Protein AF-A0A943IJE8-F1 (afdb_monomer_lite)

Foldseek 3Di:
DDDPQQDPPRDGQDDDKQKDKDWPVLQLVLVLPDDPVRQVQLVADPVLVVLSNPDDLLVLLQVVLPDDPLQQVQQQDDPVLNVCSVPRPSDDDDPPNCRNNTWMKMKIWTWRAFALFKTKIKIKMFTNGQGSCFPSSWKKKKKKWKWFAFQVRHTAQKFWDPVPKWKWFFWTGSNDTDDIDTFDWDAQAGGTMIMTIDDQDDPVGIGGRMIIIITMMGGPVGDRGTFWMKMKIFMHRTHDDDDHPPDPDDDDDDDPDDPDDDVPVVVVVVSGDMWMWIAGNVRDIDTD

Sequence (288 aa):
MEDPAAGADGKPAQGFAASHVSSEYEMFQTLKTYSQEELSARGYTDAEIETIQSLTYESAVSDLRDLPREELEGYGYTGEQIDFIKAYDGEPLGDKEIPELSAPLTIALRVYDASTSKVTLYYSWEWASKPLIYGRAIRDVAAVEWQGFGPDSQALRTKYASSGASAQIRYYKNGALVKKTANRIQSGNLGASVYTQIACTIDGGSWAKGGYMYVPIQPAAGGNDLGGATFSAAYLYHLYPLKPDVDGSSIGSTVNGGFAGGLPFQAAFERVTRTSAVIRSDGTMERV

Secondary structure (DSSP, 8-state):
---TTB-TTSPBPEEEEEEEEEEHHHHHHHHHTS-HHHHHHTT--HHHHHHHHH--HHHHHHHHHTS-HHHHHHTT--HHHHHHHHH--SPPP-TTHHHHHSPEEEEEEEEEEEETTEEEEEEEEEESS--TTTTSS--EEEEEEEEEE-TTS-EE-EEE--TT-EEEEEEEETTEEEEEEEE--EEEETTTEEEEEE-SBSSSS-EEEEEEEEEEEEETT-SS---EEEEEEEEESS---PPP--------S---SS--S-HHHHHHHHSS-EEEEEEETTS-EEE-

Radius of gyration: 20.25 Å; chains: 1; bounding box: 46×40×62 Å

Structure (mmCIF, N/CA/C/O backbone):
data_AF-A0A943IJE8-F1
#
_entry.id   AF-A0A943IJE8-F1
#
loop_
_atom_site.group_PDB
_atom_site.id
_atom_site.type_symbol
_atom_site.label_atom_id
_atom_site.label_alt_id
_atom_site.label_comp_id
_atom_site.label_asym_id
_atom_site.label_entity_id
_atom_site.label_seq_id
_atom_site.pdbx_PDB_ins_code
_atom_site.Cartn_x
_atom_site.Cartn_y
_atom_site.Cartn_z
_atom_site.occupancy
_atom_site.B_iso_or_equiv
_atom_site.auth_seq_id
_atom_site.auth_comp_id
_atom_site.auth_asym_id
_atom_site.auth_atom_id
_atom_site.pdbx_PDB_model_num
ATOM 1 N N . MET A 1 1 ? 10.204 -14.415 13.270 1.00 29.61 1 MET A N 1
ATOM 2 C CA . MET A 1 1 ? 10.218 -13.272 12.338 1.00 29.61 1 MET A CA 1
ATOM 3 C C . MET A 1 1 ? 10.639 -13.844 10.994 1.00 29.61 1 MET A C 1
ATOM 5 O O . MET A 1 1 ? 11.823 -14.064 10.787 1.00 29.61 1 MET A O 1
ATOM 9 N N . GLU A 1 2 ? 9.674 -14.286 10.185 1.00 30.58 2 GLU A N 1
ATOM 10 C CA . GLU A 1 2 ? 9.965 -14.813 8.844 1.00 30.58 2 GLU A CA 1
ATOM 11 C C . GLU A 1 2 ? 10.318 -13.643 7.929 1.00 30.58 2 GLU A C 1
ATOM 13 O O . GLU A 1 2 ? 9.617 -12.633 7.920 1.00 30.58 2 GLU A O 1
ATOM 18 N N . ASP A 1 3 ? 11.420 -13.776 7.196 1.00 34.28 3 ASP A N 1
ATOM 19 C CA . ASP A 1 3 ? 11.821 -12.831 6.164 1.00 34.28 3 ASP A CA 1
ATOM 20 C C . ASP A 1 3 ? 10.725 -12.787 5.078 1.00 34.28 3 ASP A C 1
ATOM 22 O O . ASP A 1 3 ? 10.458 -13.812 4.442 1.00 34.28 3 ASP A O 1
ATOM 26 N N . PRO A 1 4 ? 10.063 -11.640 4.835 1.00 40.41 4 PRO A N 1
ATOM 27 C CA . PRO A 1 4 ? 9.029 -11.523 3.807 1.00 40.41 4 PRO A CA 1
ATOM 28 C C . PRO A 1 4 ? 9.581 -11.628 2.368 1.00 40.41 4 PRO A C 1
ATOM 30 O O . PRO A 1 4 ? 8.839 -11.395 1.418 1.00 40.41 4 PRO A O 1
ATOM 33 N N . ALA A 1 5 ? 10.864 -11.962 2.180 1.00 41.56 5 ALA A N 1
ATOM 34 C CA . ALA A 1 5 ? 11.559 -11.981 0.893 1.00 41.56 5 ALA A CA 1
ATOM 35 C C . ALA A 1 5 ? 11.326 -13.220 0.003 1.00 41.56 5 ALA A C 1
ATOM 37 O O . ALA A 1 5 ? 11.887 -13.270 -1.094 1.00 41.56 5 ALA A O 1
ATOM 38 N N . ALA A 1 6 ? 10.526 -14.210 0.411 1.00 37.62 6 ALA A N 1
ATOM 39 C CA . ALA A 1 6 ? 10.219 -15.350 -0.456 1.00 37.62 6 ALA A CA 1
ATOM 40 C C . ALA A 1 6 ? 9.131 -14.979 -1.476 1.00 37.62 6 ALA A C 1
ATOM 42 O O . ALA A 1 6 ? 7.933 -14.979 -1.174 1.00 37.62 6 ALA A O 1
ATOM 43 N N . GLY A 1 7 ? 9.565 -14.662 -2.696 1.00 41.59 7 GLY A N 1
ATOM 44 C CA . GLY A 1 7 ? 8.676 -14.451 -3.827 1.00 41.59 7 GLY A CA 1
ATOM 45 C C . GLY A 1 7 ? 7.868 -15.677 -4.220 1.00 41.59 7 GLY A C 1
ATOM 46 O O . GLY A 1 7 ? 8.100 -16.786 -3.741 1.00 41.59 7 GLY A O 1
ATOM 47 N N . ALA A 1 8 ? 6.906 -15.477 -5.123 1.00 39.19 8 ALA A N 1
ATOM 48 C CA . ALA A 1 8 ? 6.021 -16.532 -5.624 1.00 39.19 8 ALA A CA 1
ATOM 49 C C . ALA A 1 8 ? 6.764 -17.719 -6.283 1.00 39.19 8 ALA A C 1
ATOM 51 O O . ALA A 1 8 ? 6.158 -18.765 -6.498 1.00 39.19 8 ALA A O 1
ATOM 52 N N . ASP A 1 9 ? 8.060 -17.577 -6.572 1.00 42.44 9 ASP A N 1
ATOM 53 C CA . ASP A 1 9 ? 8.953 -18.587 -7.144 1.00 42.44 9 ASP A CA 1
ATOM 54 C C . ASP A 1 9 ? 10.067 -19.065 -6.187 1.00 42.44 9 ASP A C 1
ATOM 56 O O . ASP A 1 9 ? 10.970 -19.788 -6.606 1.00 42.44 9 ASP A O 1
ATOM 60 N N . GLY A 1 10 ? 10.033 -18.669 -4.909 1.00 36.16 10 GLY A N 1
ATOM 61 C CA . GLY A 1 10 ? 11.035 -19.063 -3.913 1.00 36.16 10 GLY A CA 1
ATOM 62 C C . GLY A 1 10 ? 12.429 -18.463 -4.131 1.00 36.16 10 GLY A C 1
ATOM 63 O O . GLY A 1 10 ? 13.364 -18.847 -3.428 1.00 36.16 10 GLY A O 1
ATOM 64 N N . LYS A 1 11 ? 12.594 -17.520 -5.070 1.00 40.47 11 LYS A N 1
ATOM 65 C CA . LYS A 1 11 ? 13.845 -16.770 -5.216 1.00 40.47 11 LYS A CA 1
ATOM 66 C C . LYS A 1 11 ? 13.865 -15.604 -4.222 1.00 40.47 11 LYS A C 1
ATOM 68 O O . LYS A 1 11 ? 12.920 -14.811 -4.213 1.00 40.47 11 LYS A O 1
ATOM 73 N N . PRO A 1 12 ? 14.911 -15.475 -3.388 1.00 44.09 12 PRO A N 1
ATOM 74 C CA . PRO A 1 12 ? 15.048 -14.318 -2.517 1.00 44.09 12 PRO A CA 1
ATOM 75 C C . PRO A 1 12 ? 15.290 -13.069 -3.370 1.00 44.09 12 PRO A C 1
ATOM 77 O O . PRO A 1 12 ? 16.121 -13.093 -4.280 1.00 44.09 12 PRO A O 1
ATOM 80 N N . ALA A 1 13 ? 14.584 -11.975 -3.071 1.00 52.62 13 ALA A N 1
ATOM 81 C CA . ALA A 1 13 ? 14.929 -10.662 -3.612 1.00 52.62 13 ALA A CA 1
ATOM 82 C C . ALA A 1 13 ? 16.392 -10.349 -3.245 1.00 52.62 13 ALA A C 1
ATOM 84 O O . ALA A 1 13 ? 16.744 -10.336 -2.061 1.00 52.62 13 ALA A O 1
ATOM 85 N N . GLN A 1 14 ? 17.253 -10.161 -4.247 1.00 47.38 14 GLN A N 1
ATOM 86 C CA . GLN A 1 14 ? 18.672 -9.899 -4.022 1.00 47.38 14 GLN A CA 1
ATOM 87 C C . GLN A 1 14 ? 18.898 -8.415 -3.704 1.00 47.38 14 GLN A C 1
ATOM 89 O O . GLN A 1 14 ? 18.374 -7.535 -4.380 1.00 47.38 14 GLN A O 1
ATOM 94 N N . GLY A 1 15 ? 19.745 -8.140 -2.709 1.00 54.91 15 GLY A N 1
ATOM 95 C CA . GLY A 1 15 ? 20.348 -6.819 -2.520 1.00 54.91 15 GLY A CA 1
ATOM 96 C C . GLY A 1 15 ? 19.562 -5.802 -1.682 1.00 54.91 15 GLY A C 1
ATOM 97 O O . GLY A 1 15 ? 18.475 -6.061 -1.167 1.00 54.91 15 GLY A O 1
ATOM 98 N N . PHE A 1 16 ? 20.220 -4.653 -1.498 1.00 50.31 16 PHE A N 1
ATOM 99 C CA . PHE A 1 16 ? 19.878 -3.513 -0.641 1.00 50.31 16 PHE A CA 1
ATOM 100 C C . PHE A 1 16 ? 18.400 -3.101 -0.729 1.00 50.31 16 PHE A C 1
ATOM 102 O O . PHE A 1 16 ? 17.850 -2.967 -1.817 1.00 50.31 16 PHE A O 1
ATOM 109 N N . ALA A 1 17 ? 17.770 -2.867 0.426 1.00 64.50 17 ALA A N 1
ATOM 110 C CA . ALA A 1 17 ? 16.395 -2.392 0.498 1.00 64.50 17 ALA A CA 1
ATOM 111 C C . ALA A 1 17 ? 16.364 -0.882 0.765 1.00 64.50 17 ALA A C 1
ATOM 113 O O . ALA A 1 17 ? 16.809 -0.429 1.821 1.00 64.50 17 ALA A O 1
ATOM 114 N N . ALA A 1 18 ? 15.781 -0.105 -0.150 1.00 73.31 18 ALA A N 1
ATOM 115 C CA . ALA A 1 18 ? 15.300 1.225 0.213 1.00 73.31 18 ALA A CA 1
ATOM 116 C C . ALA A 1 18 ? 14.007 1.035 1.013 1.00 73.31 18 ALA A C 1
ATOM 118 O O . ALA A 1 18 ? 13.077 0.392 0.528 1.00 73.31 18 ALA A O 1
ATOM 119 N N . SER A 1 19 ? 13.961 1.541 2.245 1.00 80.06 19 SER A N 1
ATOM 120 C CA . SER A 1 19 ? 12.772 1.462 3.094 1.00 80.06 19 SER A CA 1
ATOM 121 C C . SER A 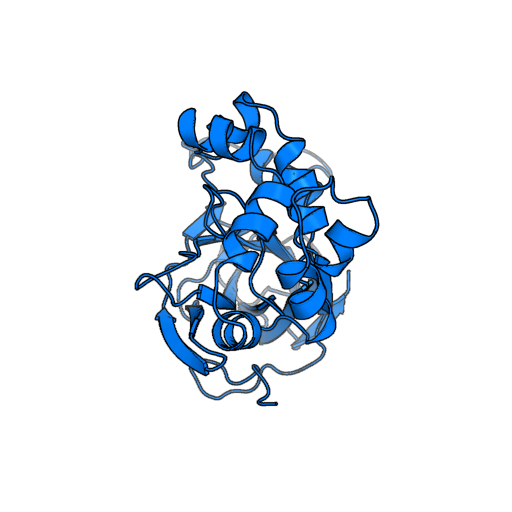1 19 ? 12.388 2.826 3.647 1.00 80.06 19 SER A C 1
ATOM 123 O O . SER A 1 19 ? 13.228 3.717 3.820 1.00 80.06 19 SER A O 1
ATOM 125 N N . HIS A 1 20 ? 11.094 2.986 3.887 1.00 80.25 20 HIS A N 1
ATOM 126 C CA . HIS A 1 20 ? 10.510 4.175 4.475 1.00 80.25 20 HIS A CA 1
ATOM 127 C C . HIS A 1 20 ? 9.406 3.764 5.450 1.00 80.25 20 HIS A C 1
ATOM 129 O O . HIS A 1 20 ? 8.643 2.840 5.161 1.00 80.25 20 HIS A O 1
ATOM 135 N N . VAL A 1 21 ? 9.333 4.457 6.585 1.00 81.94 21 VAL A N 1
ATOM 136 C CA . VAL A 1 21 ? 8.273 4.286 7.578 1.00 81.94 21 VAL A CA 1
ATOM 137 C C . VAL A 1 21 ? 7.442 5.561 7.606 1.00 81.94 21 VAL A C 1
ATOM 139 O O . VAL A 1 21 ? 7.998 6.627 7.853 1.00 81.94 21 VAL A O 1
ATOM 142 N N . SER A 1 22 ? 6.141 5.430 7.353 1.00 80.69 22 SER A N 1
ATOM 143 C CA . SER A 1 22 ? 5.146 6.499 7.513 1.00 80.69 22 SER A CA 1
ATOM 144 C C . SER A 1 22 ? 4.187 6.145 8.640 1.00 80.69 22 SER A C 1
ATOM 146 O O . SER A 1 22 ? 4.144 4.993 9.082 1.00 80.69 22 SER A O 1
ATOM 148 N N . SER A 1 23 ? 3.374 7.105 9.064 1.00 84.62 23 SER A N 1
ATOM 149 C CA . SER A 1 23 ? 2.235 6.843 9.944 1.00 84.62 23 SER A CA 1
ATOM 150 C C . SER A 1 23 ? 0.908 6.981 9.198 1.00 84.62 23 SER A C 1
ATOM 152 O O . SER A 1 23 ? 0.764 7.787 8.278 1.00 84.62 23 SER A O 1
ATOM 154 N N . GLU A 1 24 ? -0.101 6.230 9.642 1.00 87.56 24 GLU A N 1
ATOM 155 C CA . GLU A 1 24 ? -1.496 6.450 9.243 1.00 87.56 24 GLU A CA 1
ATOM 156 C C . GLU A 1 24 ? -1.914 7.919 9.420 1.00 87.56 24 GLU A C 1
ATOM 158 O O . GLU A 1 24 ? -2.648 8.442 8.582 1.00 87.56 24 GLU A O 1
ATOM 163 N N . TYR A 1 25 ? -1.433 8.575 10.483 1.00 86.44 25 TYR A N 1
ATOM 164 C CA . TYR A 1 25 ? -1.702 9.980 10.769 1.00 86.44 25 TYR A CA 1
ATOM 165 C C . TYR A 1 25 ? -1.320 10.894 9.615 1.00 86.44 25 TYR A C 1
ATOM 167 O O . TYR A 1 25 ? -2.165 11.625 9.107 1.00 86.44 25 TYR A O 1
ATOM 175 N N . GLU A 1 26 ? -0.075 10.817 9.150 1.00 83.00 26 GLU A N 1
ATOM 176 C CA . GLU A 1 26 ? 0.407 11.629 8.028 1.00 83.00 26 GLU A CA 1
ATOM 177 C C . GLU A 1 26 ? -0.449 11.413 6.777 1.00 83.00 26 GLU A C 1
ATOM 179 O O . GLU A 1 26 ? -0.878 12.368 6.129 1.00 83.00 26 GLU A O 1
ATOM 184 N N . MET A 1 27 ? -0.754 10.151 6.469 1.00 84.25 27 MET A N 1
ATOM 185 C CA . MET A 1 27 ? -1.562 9.803 5.304 1.00 84.25 27 MET A CA 1
ATOM 186 C C . MET A 1 27 ? -2.991 10.346 5.403 1.00 84.25 27 MET A C 1
ATOM 188 O O . MET A 1 27 ? -3.545 10.828 4.411 1.00 84.25 27 MET A O 1
ATOM 192 N N . PHE A 1 28 ? -3.595 10.281 6.588 1.00 84.81 28 PHE A N 1
ATOM 193 C CA . PHE A 1 28 ? -4.940 10.791 6.812 1.00 84.81 28 PHE A CA 1
ATOM 194 C C . PHE A 1 28 ? -4.993 12.316 6.798 1.00 84.81 28 PHE A C 1
ATOM 196 O O . PHE A 1 28 ? -5.905 12.884 6.198 1.00 84.81 28 PHE A O 1
ATOM 203 N N . GLN A 1 29 ? -4.000 12.983 7.389 1.00 83.44 29 GLN A N 1
ATOM 204 C CA . GLN A 1 29 ? -3.886 14.438 7.324 1.00 83.44 29 GLN A CA 1
ATOM 205 C C . GLN A 1 29 ? -3.781 14.903 5.872 1.00 83.44 29 GLN A C 1
ATOM 207 O O . GLN A 1 29 ? -4.526 15.793 5.466 1.00 83.44 29 GLN A O 1
ATOM 212 N N . THR A 1 30 ? -2.961 14.242 5.046 1.00 81.88 30 THR A N 1
ATOM 213 C CA . THR A 1 30 ? -2.931 14.511 3.601 1.00 81.88 30 THR A CA 1
ATOM 214 C C . THR A 1 30 ? -4.308 14.333 2.968 1.00 81.88 30 THR A C 1
ATOM 216 O O . THR A 1 30 ? -4.752 15.224 2.241 1.00 81.88 30 THR A O 1
ATOM 219 N N . LEU A 1 31 ? -5.007 13.228 3.259 1.00 81.81 31 LEU A N 1
ATOM 220 C CA . LEU A 1 31 ? -6.339 12.961 2.708 1.00 81.81 31 LEU A CA 1
ATOM 221 C C . LEU A 1 31 ? -7.342 14.074 3.057 1.00 81.81 31 LEU A C 1
ATOM 223 O O . LEU A 1 31 ? -8.122 14.485 2.200 1.00 81.81 31 LEU A O 1
ATOM 227 N N . LYS A 1 32 ? -7.280 14.601 4.284 1.00 83.88 32 LYS A N 1
ATOM 228 C CA . LYS A 1 32 ? -8.118 15.711 4.766 1.00 83.88 32 LYS A CA 1
ATOM 229 C C . LYS A 1 32 ? -7.821 17.049 4.088 1.00 83.88 32 LYS A C 1
ATOM 231 O O . LYS A 1 32 ? -8.674 17.929 4.118 1.00 83.88 32 LYS A O 1
ATOM 236 N N . THR A 1 33 ? -6.647 17.216 3.475 1.00 84.81 33 THR A N 1
ATOM 237 C CA . THR A 1 33 ? -6.305 18.457 2.757 1.00 84.81 33 THR A CA 1
ATOM 238 C C . THR A 1 33 ? -6.894 18.552 1.350 1.00 84.81 33 THR A C 1
ATOM 240 O O . THR A 1 33 ? -6.781 19.612 0.733 1.00 84.81 33 THR A O 1
ATOM 243 N N . TYR A 1 34 ? -7.473 17.470 0.820 1.00 83.62 34 TYR A N 1
ATOM 244 C CA . TYR A 1 34 ? -8.083 17.488 -0.506 1.00 83.62 34 TYR A CA 1
ATOM 245 C C . TYR A 1 34 ? -9.464 18.147 -0.482 1.00 83.62 34 TYR A C 1
ATOM 247 O O . TYR A 1 34 ? -10.272 17.899 0.415 1.00 83.62 34 TYR A O 1
ATOM 255 N N . SER A 1 35 ? -9.751 18.958 -1.501 1.00 86.25 35 SER A N 1
ATOM 256 C CA . SER A 1 35 ? -11.084 19.527 -1.704 1.00 86.25 35 SER A CA 1
ATOM 257 C C . SER A 1 35 ? -12.110 18.451 -2.082 1.00 86.25 35 SER A C 1
ATOM 259 O O . SER A 1 35 ? -11.759 17.335 -2.479 1.00 86.25 35 SER A O 1
ATOM 261 N N . GLN A 1 36 ? -13.400 18.787 -1.999 1.00 87.44 36 GLN A N 1
ATOM 262 C CA . GLN A 1 36 ? -14.464 17.896 -2.467 1.00 87.44 36 GLN A CA 1
ATOM 263 C C . GLN A 1 36 ? -14.265 17.533 -3.943 1.00 87.44 36 GLN A C 1
ATOM 265 O O . GLN A 1 36 ? -14.325 16.360 -4.296 1.00 87.44 36 GLN A O 1
ATOM 270 N N . GLU A 1 37 ? -13.947 18.507 -4.796 1.00 85.38 37 GLU A N 1
ATOM 271 C CA . GLU A 1 37 ? -13.689 18.283 -6.222 1.00 85.38 37 GLU A CA 1
ATOM 272 C C . GLU A 1 37 ? -12.498 17.341 -6.439 1.00 85.38 37 GLU A C 1
ATOM 274 O O . GLU A 1 37 ? -12.548 16.458 -7.298 1.00 85.38 37 GLU A O 1
ATOM 279 N N . GLU A 1 38 ? -11.438 17.495 -5.641 1.00 82.69 38 GLU A N 1
ATOM 280 C CA . GLU A 1 38 ? -10.260 16.632 -5.682 1.00 82.69 38 GLU A CA 1
ATOM 281 C C . GLU A 1 38 ? -10.575 15.190 -5.260 1.00 82.69 38 GLU A C 1
ATOM 283 O O . GLU A 1 38 ? -10.052 14.248 -5.868 1.00 82.69 38 GLU A O 1
ATOM 288 N N . LEU A 1 39 ? -11.418 14.992 -4.246 1.00 81.69 39 LEU A N 1
ATOM 289 C CA . LEU A 1 39 ? -11.848 13.665 -3.803 1.00 81.69 39 LEU A CA 1
ATOM 290 C C . LEU A 1 39 ? -12.824 13.029 -4.808 1.00 81.69 39 LEU A C 1
ATOM 292 O O . LEU A 1 39 ? -12.649 11.865 -5.177 1.00 81.69 39 LEU A O 1
ATOM 296 N N . SER A 1 40 ? -13.780 13.785 -5.349 1.00 82.81 40 SER A N 1
ATOM 297 C CA . SER A 1 40 ? -14.685 13.295 -6.398 1.00 82.81 40 SER A CA 1
ATOM 298 C C . SER A 1 40 ? -13.909 12.877 -7.651 1.00 82.81 40 SER A C 1
ATOM 300 O O . SER A 1 40 ? -14.174 11.820 -8.226 1.00 82.81 40 SER A O 1
ATOM 302 N N . ALA A 1 41 ? -12.880 13.640 -8.041 1.00 77.94 41 ALA A N 1
ATOM 303 C CA . ALA A 1 41 ? -11.989 13.281 -9.149 1.00 77.94 41 ALA A CA 1
ATOM 304 C C . ALA A 1 41 ? -11.192 11.985 -8.894 1.00 77.94 41 ALA A C 1
ATOM 306 O O . ALA A 1 41 ? -10.836 11.286 -9.842 1.00 77.94 41 ALA A O 1
ATOM 307 N N . ARG A 1 42 ? -10.954 11.627 -7.625 1.00 74.75 42 ARG A N 1
ATOM 308 C CA . ARG A 1 42 ? -10.341 10.353 -7.198 1.00 74.75 42 ARG A CA 1
ATOM 309 C C . ARG A 1 42 ? -11.355 9.203 -7.100 1.00 74.75 42 ARG A C 1
ATOM 311 O O . ARG A 1 42 ? -11.006 8.088 -6.720 1.00 74.75 42 ARG A O 1
ATOM 318 N N . GLY A 1 43 ? -12.608 9.437 -7.489 1.00 76.06 43 GLY A N 1
ATOM 319 C CA . GLY A 1 43 ? -13.642 8.408 -7.573 1.00 76.06 43 GLY A CA 1
ATOM 320 C C . GLY A 1 43 ? -14.337 8.099 -6.248 1.00 76.06 43 GLY A C 1
ATOM 321 O O . GLY A 1 43 ? -14.931 7.022 -6.125 1.00 76.06 43 GLY A O 1
ATOM 322 N N . TYR A 1 44 ? -14.255 9.005 -5.271 1.00 81.00 44 TYR A N 1
ATOM 323 C CA . TYR A 1 44 ? -15.134 8.964 -4.107 1.00 81.00 44 TYR A CA 1
ATOM 324 C C . TYR A 1 44 ? -16.524 9.486 -4.460 1.00 81.00 44 TYR A C 1
ATOM 326 O O . TYR A 1 44 ? -16.684 10.409 -5.257 1.00 81.00 44 TYR A O 1
ATOM 334 N N . THR A 1 45 ? -17.529 8.875 -3.851 1.00 87.81 45 THR A N 1
ATOM 335 C CA . THR A 1 45 ? -18.908 9.370 -3.860 1.00 87.81 45 THR A CA 1
ATOM 336 C C . THR A 1 45 ? -19.085 10.485 -2.831 1.00 87.81 45 THR A C 1
ATOM 338 O O . THR A 1 45 ? -18.348 10.533 -1.851 1.00 87.81 45 THR A O 1
ATOM 341 N N . ASP A 1 46 ? -20.096 11.342 -2.997 1.00 89.69 46 ASP A N 1
ATOM 342 C CA . ASP A 1 46 ? -20.368 12.427 -2.039 1.00 89.69 46 ASP A CA 1
ATOM 343 C C . ASP A 1 46 ? -20.551 11.909 -0.599 1.00 89.69 46 ASP A C 1
ATOM 345 O O . ASP A 1 46 ? -20.036 12.506 0.341 1.00 89.69 46 ASP A O 1
ATOM 349 N N . ALA A 1 47 ? -21.187 10.745 -0.426 1.00 89.56 47 ALA A N 1
ATOM 350 C CA . ALA A 1 47 ? -21.351 10.107 0.883 1.00 89.56 47 ALA A CA 1
ATOM 351 C C . ALA A 1 47 ? -20.022 9.607 1.485 1.00 89.56 47 ALA A C 1
ATOM 353 O O . ALA A 1 47 ? -19.795 9.710 2.692 1.00 89.56 47 ALA A O 1
ATOM 354 N N . GLU A 1 48 ? -19.116 9.070 0.660 1.00 88.31 48 GLU A N 1
ATOM 355 C CA . GLU A 1 48 ? -17.767 8.699 1.109 1.00 88.31 48 GLU A CA 1
ATOM 356 C C . GLU A 1 48 ? -16.947 9.940 1.468 1.00 88.31 48 GLU A C 1
ATOM 358 O O . GLU A 1 48 ? -16.213 9.911 2.450 1.00 88.31 48 GLU A O 1
ATOM 363 N N . ILE A 1 49 ? -17.093 11.035 0.718 1.00 88.62 49 ILE A N 1
ATOM 364 C CA . ILE A 1 49 ? -16.420 12.309 0.999 1.00 88.62 49 ILE A CA 1
ATOM 365 C C . ILE A 1 49 ? -16.903 12.883 2.327 1.00 88.62 49 ILE A C 1
ATOM 367 O O . ILE A 1 49 ? -16.078 13.241 3.162 1.00 88.62 49 ILE A O 1
ATOM 371 N N . GLU A 1 50 ? -18.215 12.918 2.555 1.00 90.25 50 GLU A N 1
ATOM 372 C CA . GLU A 1 50 ? -18.795 13.348 3.829 1.00 90.25 50 GLU A CA 1
ATOM 373 C C . GLU A 1 50 ? -18.288 12.478 4.988 1.00 90.25 50 GLU A C 1
ATOM 375 O O . GLU A 1 50 ? -17.876 12.997 6.029 1.00 90.25 50 GLU A O 1
ATOM 380 N N . THR A 1 51 ? -18.223 11.157 4.786 1.00 88.69 51 THR A N 1
ATOM 381 C CA . THR A 1 51 ? -17.646 10.224 5.766 1.00 88.69 51 THR A CA 1
ATOM 382 C C . THR A 1 51 ? -16.180 10.560 6.044 1.00 88.69 51 THR A C 1
ATOM 384 O O . THR A 1 51 ? -15.797 10.724 7.196 1.00 88.69 51 THR A O 1
ATOM 387 N N . ILE A 1 52 ? -15.355 10.737 5.008 1.00 87.25 52 ILE A N 1
ATOM 388 C CA . ILE A 1 52 ? -13.934 11.086 5.149 1.00 87.25 52 ILE A CA 1
ATOM 389 C C . ILE A 1 52 ? -13.768 12.425 5.863 1.00 87.25 52 ILE A C 1
ATOM 391 O O . ILE A 1 52 ? -12.907 12.538 6.731 1.00 87.25 52 ILE A O 1
ATOM 395 N N . GLN A 1 53 ? -14.572 13.438 5.539 1.00 86.75 53 GLN A N 1
ATOM 396 C CA . GLN A 1 53 ? -14.477 14.780 6.120 1.00 86.75 53 GLN A CA 1
ATOM 397 C C . GLN A 1 53 ? -14.950 14.828 7.576 1.00 86.75 53 GLN A C 1
ATOM 399 O O . GLN A 1 53 ? -14.324 15.518 8.381 1.00 86.75 53 GLN A O 1
ATOM 404 N N . SER A 1 54 ? -15.962 14.041 7.939 1.00 87.56 54 SER A N 1
ATOM 405 C CA . SER A 1 54 ? -16.469 13.932 9.315 1.00 87.56 54 SER A CA 1
ATOM 406 C C . SER A 1 54 ? -15.677 12.966 10.199 1.00 87.56 54 SER A C 1
ATOM 408 O O . SER A 1 54 ? -15.769 13.046 11.420 1.00 87.56 54 SER A O 1
ATOM 410 N N . LEU A 1 55 ? -14.871 12.077 9.610 1.00 86.38 55 LEU A N 1
ATOM 411 C CA . LEU A 1 55 ? -14.119 11.070 10.352 1.00 86.38 55 LEU A CA 1
ATOM 412 C C . LEU A 1 55 ? -13.112 11.694 11.329 1.00 86.38 55 LEU A C 1
ATOM 414 O O . LEU A 1 55 ? -12.281 12.513 10.927 1.00 86.38 55 LEU A O 1
ATOM 418 N N . THR A 1 56 ? -13.148 11.256 12.587 1.00 87.50 56 THR A N 1
ATOM 419 C CA . THR A 1 56 ? -12.198 11.658 13.636 1.00 87.50 56 THR A CA 1
ATOM 420 C C . THR A 1 56 ? -11.520 10.444 14.267 1.00 87.50 56 THR A C 1
ATOM 422 O O . THR A 1 56 ? -12.056 9.330 14.216 1.00 87.50 56 THR A O 1
ATOM 425 N N . TYR A 1 57 ? -10.356 10.645 14.886 1.00 88.06 57 TYR A N 1
ATOM 426 C CA . TYR A 1 57 ? -9.655 9.573 15.597 1.00 88.06 57 TYR A CA 1
ATOM 427 C C . TYR A 1 57 ? -10.397 9.139 16.860 1.00 88.06 57 TYR A C 1
ATOM 429 O O . TYR A 1 57 ? -10.457 7.949 17.144 1.00 88.06 57 TYR A O 1
ATOM 437 N N . GLU A 1 58 ? -11.052 10.065 17.555 1.00 90.81 58 GLU A N 1
ATOM 438 C CA . GLU A 1 58 ? -11.886 9.813 18.734 1.00 90.81 58 GLU A CA 1
ATOM 439 C C . GLU A 1 58 ? -12.964 8.772 18.427 1.00 90.81 58 GLU A C 1
ATOM 441 O O . GLU A 1 58 ? -13.125 7.786 19.147 1.00 90.81 58 GLU A O 1
ATOM 446 N N . SER A 1 59 ? -13.654 8.940 17.293 1.00 87.88 59 SER A N 1
ATOM 447 C CA . SER A 1 59 ? -14.670 7.985 16.851 1.00 87.88 59 SER A CA 1
ATOM 448 C C . SER A 1 59 ? -14.080 6.610 16.524 1.00 87.88 59 SER A C 1
ATOM 450 O O . SER A 1 59 ? -14.783 5.612 16.616 1.00 87.88 59 SER A O 1
ATOM 452 N N . ALA A 1 60 ? -12.815 6.537 16.097 1.00 88.31 60 ALA A N 1
ATOM 453 C CA . ALA A 1 60 ? -12.147 5.273 15.783 1.00 88.31 60 ALA A CA 1
ATOM 454 C C . ALA A 1 60 ? -11.687 4.555 17.054 1.00 88.31 60 ALA A C 1
ATOM 456 O O . ALA A 1 60 ? -11.885 3.351 17.196 1.00 88.31 60 ALA A O 1
ATOM 457 N N . VAL A 1 61 ? -11.113 5.301 17.998 1.00 92.62 61 VAL A N 1
ATOM 458 C CA . VAL A 1 61 ? -10.679 4.773 19.295 1.00 92.62 61 VAL A CA 1
ATOM 459 C C . VAL A 1 61 ? -11.879 4.291 20.110 1.00 92.62 61 VAL A C 1
ATOM 461 O O . VAL A 1 61 ? -11.802 3.229 20.725 1.00 92.62 61 VAL A O 1
ATOM 464 N N . SER A 1 62 ? -13.009 5.007 20.059 1.00 91.81 62 SER A N 1
ATOM 465 C CA . SER A 1 62 ? -14.249 4.588 20.723 1.00 91.81 62 SER A CA 1
ATOM 466 C C . SER A 1 62 ? -14.749 3.227 20.221 1.00 91.81 62 SER A C 1
ATOM 468 O O . SER A 1 62 ? -15.028 2.355 21.040 1.00 91.81 62 SER A O 1
ATOM 470 N N . ASP A 1 63 ? -14.754 2.994 18.902 1.00 89.38 63 ASP A N 1
ATOM 471 C CA . ASP A 1 63 ? -15.138 1.695 18.326 1.00 89.38 63 ASP A CA 1
ATOM 472 C C . ASP A 1 63 ? -14.200 0.561 18.781 1.00 89.38 63 ASP A C 1
ATOM 474 O O . ASP A 1 63 ? -14.641 -0.553 19.063 1.00 89.38 63 ASP A O 1
ATOM 478 N N . LEU A 1 64 ? -12.891 0.831 18.867 1.00 91.75 64 LEU A N 1
ATOM 479 C CA . LEU A 1 64 ? -11.904 -0.161 19.305 1.00 91.75 64 LEU A CA 1
ATOM 480 C C . LEU A 1 64 ? -11.991 -0.474 20.798 1.00 91.75 64 LEU A C 1
ATOM 482 O O . LEU A 1 64 ? -11.722 -1.609 21.198 1.00 91.75 64 LEU A O 1
ATOM 486 N N . ARG A 1 65 ? -12.374 0.501 21.627 1.00 94.06 65 ARG A N 1
ATOM 487 C CA . ARG A 1 65 ? -12.544 0.317 23.074 1.00 94.06 65 ARG A CA 1
ATOM 488 C C . ARG A 1 65 ? -13.502 -0.825 23.390 1.00 94.06 65 ARG A C 1
ATOM 490 O O . ARG A 1 65 ? -13.265 -1.574 24.342 1.00 94.06 65 ARG A O 1
ATOM 497 N N . ASP A 1 66 ? -14.540 -0.988 22.583 1.00 92.69 66 ASP A N 1
ATOM 498 C CA . ASP A 1 66 ? -15.589 -1.978 22.814 1.00 92.69 66 ASP A CA 1
ATOM 499 C C . ASP A 1 66 ? -15.170 -3.403 22.387 1.00 92.69 66 ASP A C 1
ATOM 501 O O . ASP A 1 66 ? -15.812 -4.382 22.774 1.00 92.69 66 ASP A O 1
ATOM 505 N N . LEU A 1 67 ? -14.049 -3.558 21.669 1.00 92.94 67 LEU A N 1
ATOM 506 C CA . LEU A 1 67 ? -13.519 -4.861 21.246 1.00 92.94 67 LEU A CA 1
ATOM 507 C C . LEU A 1 67 ? -12.733 -5.566 22.358 1.00 92.94 67 LEU A C 1
ATOM 509 O O . LEU A 1 67 ? -12.036 -4.899 23.116 1.00 92.94 67 LEU A O 1
ATOM 513 N N . PRO A 1 68 ? -12.754 -6.904 22.472 1.00 94.75 68 PRO A N 1
ATOM 514 C CA . PRO A 1 68 ? -11.941 -7.635 23.448 1.00 94.75 68 PRO A CA 1
ATOM 515 C C . PRO A 1 68 ? -10.443 -7.318 23.343 1.00 94.75 68 PRO A C 1
ATOM 517 O O . PRO A 1 68 ? -9.925 -7.044 22.260 1.00 94.75 68 PRO A O 1
ATOM 520 N N . ARG A 1 69 ? -9.724 -7.393 24.470 1.00 96.31 69 ARG A N 1
ATOM 521 C CA . ARG A 1 69 ? -8.273 -7.132 24.516 1.00 96.31 69 ARG A CA 1
ATOM 522 C C . ARG A 1 69 ? -7.515 -8.028 23.539 1.00 96.31 69 ARG A C 1
ATOM 524 O O . ARG A 1 69 ? -6.666 -7.547 22.800 1.00 96.31 69 ARG A O 1
ATOM 531 N N . GLU A 1 70 ? -7.886 -9.299 23.493 1.00 94.44 70 GLU A N 1
ATOM 532 C CA . GLU A 1 70 ? -7.289 -10.316 22.632 1.00 94.44 70 GLU A CA 1
ATOM 533 C C . GLU A 1 70 ? -7.472 -9.983 21.142 1.00 94.44 70 GLU A C 1
ATOM 535 O O . GLU A 1 70 ? -6.621 -10.304 20.311 1.00 94.44 70 GLU A O 1
ATOM 540 N N . GLU A 1 71 ? -8.571 -9.311 20.786 1.00 93.00 71 GLU A N 1
ATOM 541 C CA . GLU A 1 71 ? -8.801 -8.855 19.416 1.00 93.00 71 GLU A CA 1
ATOM 542 C C . GLU A 1 71 ? -7.882 -7.679 19.062 1.00 93.00 71 GLU A C 1
ATOM 544 O O . GLU A 1 71 ? -7.289 -7.670 17.982 1.00 93.00 71 GLU A O 1
ATOM 549 N N . LEU A 1 72 ? -7.687 -6.737 19.990 1.00 94.62 72 LEU A N 1
ATOM 550 C CA . LEU A 1 72 ? -6.761 -5.613 19.816 1.00 94.62 72 LEU A CA 1
ATOM 551 C C . LEU A 1 72 ? -5.299 -6.081 19.727 1.00 94.62 72 LEU A C 1
ATOM 553 O O . LEU A 1 72 ? -4.549 -5.621 18.863 1.00 94.62 72 LEU A O 1
ATOM 557 N N . GLU A 1 73 ? -4.905 -7.061 20.540 1.00 95.31 73 GLU A N 1
ATOM 558 C CA . GLU A 1 73 ? -3.605 -7.736 20.414 1.00 95.31 73 GLU A CA 1
ATOM 559 C C . GLU A 1 73 ? -3.477 -8.411 19.041 1.00 95.31 73 GLU A C 1
ATOM 561 O O . GLU A 1 73 ? -2.454 -8.300 18.363 1.00 95.31 73 GLU A O 1
ATOM 566 N N . GLY A 1 74 ? -4.556 -9.044 18.574 1.00 92.38 74 GLY A N 1
ATOM 567 C CA . GLY A 1 74 ? -4.653 -9.624 17.239 1.00 92.38 74 GLY A CA 1
ATOM 568 C C . GLY A 1 74 ? -4.544 -8.611 16.092 1.00 92.38 74 GLY A C 1
ATOM 569 O O . GLY A 1 74 ? -4.131 -8.978 14.985 1.00 92.38 74 GLY A O 1
ATOM 570 N N . TYR A 1 75 ? -4.881 -7.347 16.346 1.00 93.56 75 TYR A N 1
ATOM 571 C CA . TYR A 1 75 ? -4.654 -6.216 15.447 1.00 93.56 75 TYR A CA 1
ATOM 572 C C . TYR A 1 75 ? -3.246 -5.631 15.552 1.00 93.56 75 TYR A C 1
ATOM 574 O O . TYR A 1 75 ? -2.885 -4.810 14.715 1.00 93.56 75 TYR A O 1
ATOM 582 N N . GLY A 1 76 ? -2.422 -6.100 16.489 1.00 93.69 76 GLY A N 1
ATOM 583 C CA . GLY A 1 76 ? -1.028 -5.690 16.636 1.00 93.69 76 GLY A CA 1
ATOM 584 C C . GLY A 1 76 ? -0.821 -4.449 17.501 1.00 93.69 76 GLY A C 1
ATOM 585 O O . GLY A 1 76 ? 0.276 -3.898 17.467 1.00 93.69 76 GLY A O 1
ATOM 586 N N . TYR A 1 77 ? -1.832 -4.007 18.257 1.00 94.75 77 TYR A N 1
ATOM 587 C CA . TYR A 1 77 ? -1.648 -2.946 19.249 1.00 94.75 77 TYR A CA 1
ATOM 588 C C . TYR A 1 77 ? -0.782 -3.437 20.417 1.00 94.75 77 TYR A C 1
ATOM 590 O O . TYR A 1 77 ? -0.863 -4.597 20.829 1.00 94.75 77 TYR A O 1
ATOM 598 N N . THR A 1 78 ? 0.056 -2.554 20.955 1.00 95.31 78 THR A N 1
ATOM 599 C CA . THR A 1 78 ? 0.873 -2.835 22.142 1.00 95.31 78 THR A CA 1
ATOM 600 C C . THR A 1 78 ? 0.020 -2.826 23.410 1.00 95.31 78 THR A C 1
ATOM 602 O O . THR A 1 78 ? -1.078 -2.275 23.430 1.00 95.31 78 THR A O 1
ATOM 605 N N . GLY A 1 79 ? 0.531 -3.400 24.505 1.00 96.06 79 GLY A N 1
ATOM 606 C CA . GLY A 1 79 ? -0.167 -3.368 25.795 1.00 96.06 79 GLY A CA 1
ATOM 607 C C . GLY A 1 79 ? -0.510 -1.946 26.253 1.00 96.06 79 GLY A C 1
ATOM 608 O O . GLY A 1 79 ? -1.636 -1.708 26.672 1.00 96.06 79 GLY A O 1
ATOM 609 N N . GLU A 1 80 ? 0.419 -1.003 26.078 1.00 94.69 80 GLU A N 1
ATOM 610 C CA . GLU A 1 80 ? 0.227 0.417 26.404 1.00 94.69 80 GLU A CA 1
ATOM 611 C C . GLU A 1 80 ? -0.857 1.067 25.533 1.00 94.69 80 GLU A C 1
ATOM 613 O O . GLU A 1 80 ? -1.748 1.734 26.056 1.00 94.69 80 GLU A O 1
ATOM 618 N N . GLN A 1 81 ? -0.841 0.815 24.217 1.00 95.31 81 GLN A N 1
ATOM 619 C CA . GLN A 1 81 ? -1.886 1.299 23.306 1.00 95.31 81 GLN A CA 1
ATOM 620 C C . GLN A 1 81 ? -3.256 0.726 23.679 1.00 95.31 81 GLN A C 1
ATOM 622 O O . GLN A 1 81 ? -4.253 1.440 23.665 1.00 95.31 81 GLN A O 1
ATOM 627 N N . ILE A 1 82 ? -3.317 -0.558 24.036 1.00 96.81 82 ILE A N 1
ATOM 628 C CA . ILE A 1 82 ? -4.563 -1.207 24.446 1.00 96.81 82 ILE A CA 1
ATOM 629 C C . ILE A 1 82 ? -5.080 -0.614 25.751 1.00 96.81 82 ILE A C 1
ATOM 631 O O . ILE A 1 82 ? -6.273 -0.345 25.850 1.00 96.81 82 ILE A O 1
ATOM 635 N N . ASP A 1 83 ? -4.215 -0.410 26.742 1.00 95.88 83 ASP A N 1
ATOM 636 C CA . ASP A 1 83 ? -4.616 0.184 28.018 1.00 95.88 83 ASP A CA 1
ATOM 637 C C . ASP A 1 83 ? -5.152 1.604 27.812 1.00 95.88 83 ASP A C 1
ATOM 639 O O . ASP A 1 83 ? -6.197 1.940 28.370 1.00 95.88 83 ASP A O 1
ATOM 643 N N . PHE A 1 84 ? -4.520 2.388 26.931 1.00 94.56 84 PHE A N 1
ATOM 644 C CA . PHE A 1 84 ? -5.034 3.690 26.511 1.00 94.56 84 PHE A CA 1
ATOM 645 C C . PHE A 1 84 ? -6.417 3.575 25.849 1.00 94.56 84 PHE A C 1
ATOM 647 O O . PHE A 1 84 ? -7.371 4.208 26.297 1.00 94.56 84 PHE A O 1
ATOM 654 N N . ILE A 1 85 ? -6.554 2.730 24.818 1.00 95.12 85 ILE A N 1
ATOM 655 C CA . ILE A 1 85 ? -7.818 2.519 24.090 1.00 95.12 85 ILE A CA 1
ATOM 656 C C . ILE A 1 85 ? -8.930 2.089 25.057 1.00 95.12 85 ILE A C 1
ATOM 658 O O . ILE A 1 85 ? -10.060 2.558 24.955 1.00 95.12 85 ILE A O 1
ATOM 662 N N . LYS A 1 86 ? -8.617 1.215 26.020 1.00 96.25 86 LYS A N 1
ATOM 663 C CA . LYS A 1 86 ? -9.567 0.699 27.013 1.00 96.25 86 LYS A CA 1
ATOM 664 C C . LYS A 1 86 ? -9.974 1.720 28.063 1.00 96.25 86 LYS A C 1
ATOM 66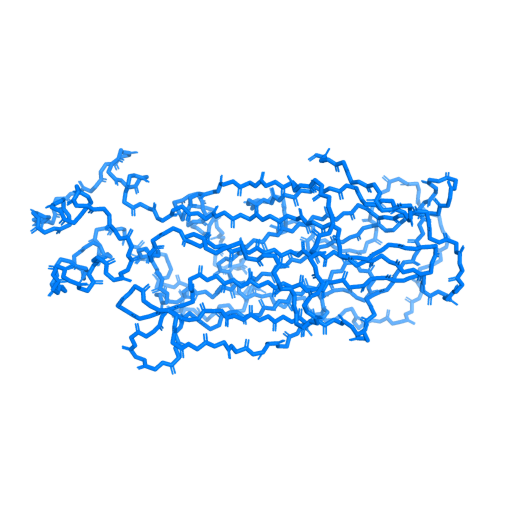6 O O . LYS A 1 86 ? -11.111 1.663 28.529 1.00 96.25 86 LYS A O 1
ATOM 671 N N . ALA A 1 87 ? -9.073 2.624 28.426 1.00 94.69 87 ALA A N 1
ATOM 672 C CA . ALA A 1 87 ? -9.349 3.711 29.355 1.00 94.69 87 ALA A CA 1
ATOM 673 C C . ALA A 1 87 ? -10.030 4.916 28.687 1.00 94.69 87 ALA A C 1
ATOM 675 O O . ALA A 1 87 ? -10.493 5.801 29.400 1.00 94.69 87 ALA A O 1
ATOM 676 N N . TYR A 1 88 ? -10.106 4.950 27.351 1.00 94.50 88 TYR A N 1
ATOM 677 C CA . TYR A 1 88 ? -10.656 6.078 26.608 1.00 94.50 88 TYR A CA 1
ATOM 678 C C . TYR A 1 88 ? -12.112 6.377 26.999 1.00 94.50 88 TYR A C 1
ATOM 680 O O . TYR A 1 88 ? -13.018 5.548 26.849 1.00 94.50 88 TYR A O 1
ATOM 688 N N . ASP A 1 89 ? -12.348 7.588 27.482 1.00 92.00 89 ASP A N 1
ATOM 689 C CA . ASP A 1 89 ? -13.615 8.061 28.043 1.00 92.00 89 ASP A CA 1
ATOM 690 C C . ASP A 1 89 ? -14.381 9.010 27.108 1.00 92.00 89 ASP A C 1
ATOM 692 O O . ASP A 1 89 ? -15.527 9.356 27.394 1.00 92.00 89 ASP A O 1
ATOM 696 N N . GLY A 1 90 ? -13.804 9.341 25.950 1.00 89.00 90 GLY A N 1
ATOM 697 C CA . GLY A 1 90 ? -14.394 10.249 24.966 1.00 89.00 90 GLY A CA 1
ATOM 698 C C . GLY A 1 90 ? -13.805 11.657 24.987 1.00 89.00 90 GLY A C 1
ATOM 699 O O . GLY A 1 90 ? -14.262 12.500 24.214 1.00 89.00 90 GLY A O 1
ATOM 700 N N . GLU A 1 91 ? -12.802 11.921 25.828 1.00 89.44 91 GLU A N 1
ATOM 701 C CA . GLU A 1 91 ? -12.081 13.193 25.799 1.00 89.44 91 GLU A CA 1
ATOM 702 C C . GLU A 1 91 ? -11.368 13.411 24.445 1.00 89.44 91 GLU A C 1
ATOM 704 O O . GLU A 1 91 ? -11.015 12.447 23.755 1.00 89.44 91 GLU A O 1
ATOM 709 N N . PRO A 1 92 ? -11.162 14.668 24.014 1.00 90.56 92 PRO A N 1
ATOM 710 C CA . PRO A 1 92 ? -10.436 14.959 22.780 1.00 90.56 92 PRO A CA 1
ATOM 711 C C . PRO A 1 92 ? -9.020 14.372 22.801 1.00 90.56 92 PRO A C 1
ATOM 713 O O . PRO A 1 92 ? -8.307 14.500 23.799 1.00 90.56 92 PRO A O 1
ATOM 716 N N . LEU A 1 93 ? -8.592 13.765 21.691 1.00 89.06 93 LEU A N 1
ATOM 717 C CA . LEU A 1 93 ? -7.221 13.280 21.557 1.00 89.06 93 LEU A CA 1
ATOM 718 C C . LEU A 1 93 ? -6.309 14.437 21.140 1.00 89.06 93 LEU A C 1
ATOM 720 O O . LEU A 1 93 ? -6.655 15.243 20.275 1.00 89.06 93 LEU A O 1
ATOM 724 N N . GLY A 1 94 ? -5.139 14.532 21.766 1.00 81.38 94 GLY A N 1
ATOM 725 C CA . GLY A 1 94 ? -4.161 15.566 21.467 1.00 81.38 94 GLY A CA 1
ATOM 726 C C . GLY A 1 94 ? -3.159 15.157 20.389 1.00 81.38 94 GLY A C 1
ATOM 727 O O . GLY A 1 94 ? -3.120 14.026 19.896 1.00 81.38 94 GLY A O 1
ATOM 728 N N . ASP A 1 95 ? -2.272 16.101 20.071 1.00 78.12 95 ASP A N 1
ATOM 729 C CA . ASP A 1 95 ? -1.211 15.950 19.065 1.00 78.12 95 ASP A CA 1
ATOM 730 C C . ASP A 1 95 ? -0.173 14.862 19.409 1.00 78.12 95 ASP A C 1
ATOM 732 O O . ASP A 1 95 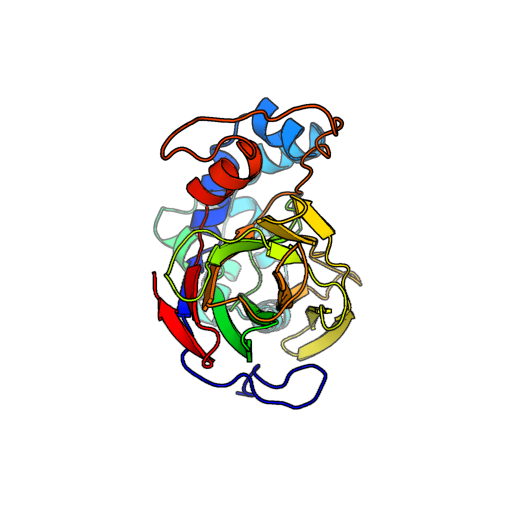? 0.685 14.552 18.583 1.00 78.12 95 ASP A O 1
ATOM 736 N N . LYS A 1 96 ? -0.211 14.297 20.624 1.00 83.06 96 LYS A N 1
ATOM 737 C CA . LYS A 1 96 ? 0.685 13.214 21.058 1.00 83.06 96 LYS A CA 1
ATOM 738 C C . LYS A 1 96 ? 0.012 11.850 20.997 1.00 83.06 96 LYS A C 1
ATOM 740 O O . LYS A 1 96 ? 0.600 10.907 20.477 1.00 83.06 96 LYS A O 1
ATOM 745 N N . GLU A 1 97 ? -1.224 11.764 21.473 1.00 86.06 97 GLU A N 1
ATOM 746 C CA . GLU A 1 97 ? -1.976 10.514 21.554 1.00 86.06 97 GLU A CA 1
ATOM 747 C C . GLU A 1 97 ? -2.296 9.974 20.153 1.00 86.06 97 GLU A C 1
ATOM 749 O O . GLU A 1 97 ? -2.203 8.770 19.910 1.00 86.06 97 GLU A O 1
ATOM 754 N N . ILE A 1 98 ? -2.616 10.857 19.197 1.00 84.69 98 ILE A N 1
ATOM 755 C CA . ILE A 1 98 ? -2.975 10.433 17.838 1.00 84.69 98 ILE A CA 1
ATOM 756 C C . ILE A 1 98 ? -1.790 9.762 17.119 1.00 84.69 98 ILE A C 1
ATOM 758 O O . ILE A 1 98 ? -1.973 8.641 16.631 1.00 84.69 98 ILE A O 1
ATOM 762 N N . PRO A 1 99 ? -0.581 10.359 17.039 1.00 83.38 99 PRO A N 1
ATOM 763 C CA . PRO A 1 99 ? 0.568 9.675 16.446 1.00 83.38 99 PRO A CA 1
ATOM 764 C C . PRO A 1 99 ? 0.948 8.366 17.149 1.00 83.38 99 PRO A C 1
ATOM 766 O O . PRO A 1 99 ? 1.347 7.424 16.470 1.00 83.38 99 PRO A O 1
ATOM 769 N N . GLU A 1 100 ? 0.808 8.282 18.477 1.00 86.19 100 GLU A N 1
ATOM 770 C CA . GLU A 1 100 ? 1.143 7.074 19.248 1.00 86.19 100 GLU A CA 1
ATOM 771 C C . GLU A 1 100 ? 0.187 5.904 18.980 1.00 86.19 100 GLU A C 1
ATOM 773 O O . GLU A 1 100 ? 0.614 4.748 18.967 1.00 86.19 100 GLU A O 1
ATOM 778 N N . LEU A 1 101 ? -1.096 6.181 18.735 1.00 89.25 101 LEU A N 1
ATOM 779 C CA . LEU A 1 101 ? -2.089 5.159 18.386 1.00 89.25 101 LEU A CA 1
ATOM 780 C C . LEU A 1 101 ? -2.123 4.839 16.889 1.00 89.25 101 LEU A C 1
ATOM 782 O O . LEU A 1 101 ? -2.611 3.777 16.494 1.00 89.25 101 LEU A O 1
ATOM 786 N N . SER A 1 102 ? -1.632 5.758 16.058 1.00 89.06 102 SER A N 1
ATOM 787 C CA . SER A 1 102 ? -1.647 5.616 14.606 1.00 89.06 102 SER A CA 1
ATOM 788 C C . SER A 1 102 ? -0.748 4.477 14.155 1.00 89.06 102 SER A C 1
ATOM 790 O O . SER A 1 102 ? 0.399 4.349 14.583 1.00 89.06 102 SER A O 1
ATOM 792 N N . ALA A 1 103 ? -1.256 3.662 13.234 1.00 91.00 103 ALA A N 1
ATOM 793 C CA . ALA A 1 103 ? -0.507 2.518 12.744 1.00 91.00 103 ALA A CA 1
ATOM 794 C C . ALA A 1 103 ? 0.747 2.958 11.959 1.00 91.00 103 ALA A C 1
ATOM 796 O O . ALA A 1 103 ? 0.640 3.764 11.029 1.00 91.00 103 ALA A O 1
ATOM 797 N N . PRO A 1 104 ? 1.936 2.413 12.273 1.00 91.56 104 PRO A N 1
ATOM 798 C CA . PRO A 1 104 ? 3.109 2.554 11.420 1.00 91.56 104 PRO A CA 1
ATOM 799 C C . PRO A 1 104 ? 2.979 1.709 10.148 1.00 91.56 104 PRO A C 1
ATOM 801 O O . PRO A 1 104 ? 2.649 0.520 10.216 1.00 91.56 104 PRO A O 1
ATOM 804 N N . LEU A 1 105 ? 3.324 2.295 9.002 1.00 91.56 105 LEU A N 1
ATOM 805 C CA . LEU A 1 105 ? 3.436 1.623 7.711 1.00 91.56 105 LEU A CA 1
ATOM 806 C C . LEU A 1 105 ? 4.894 1.546 7.281 1.00 91.56 105 LEU A C 1
ATOM 808 O O . LEU A 1 105 ? 5.536 2.573 7.075 1.00 91.56 105 LEU A O 1
ATOM 812 N N . THR A 1 106 ? 5.392 0.338 7.041 1.00 91.38 106 THR A N 1
ATOM 813 C CA . THR A 1 106 ? 6.692 0.132 6.399 1.00 91.38 106 THR A CA 1
ATOM 814 C C . THR A 1 106 ? 6.503 -0.161 4.919 1.00 91.38 106 THR A C 1
ATOM 816 O O . THR A 1 106 ? 5.817 -1.113 4.553 1.00 91.38 106 THR A O 1
ATOM 819 N N . ILE A 1 107 ? 7.160 0.620 4.066 1.00 90.06 107 ILE A N 1
ATOM 820 C CA . ILE A 1 107 ? 7.284 0.391 2.625 1.00 90.06 107 ILE A CA 1
ATOM 821 C C . ILE A 1 107 ? 8.736 0.029 2.320 1.00 90.06 107 ILE A C 1
ATOM 823 O O . ILE A 1 107 ? 9.657 0.656 2.845 1.00 90.06 107 ILE A O 1
ATOM 827 N N . ALA A 1 108 ? 8.952 -0.963 1.455 1.00 90.69 108 ALA A N 1
ATOM 828 C CA . ALA A 1 108 ? 10.284 -1.347 1.007 1.00 90.69 108 ALA A CA 1
ATOM 829 C C . ALA A 1 108 ? 10.335 -1.647 -0.493 1.00 90.69 108 ALA A C 1
ATOM 831 O O . ALA A 1 108 ? 9.428 -2.271 -1.047 1.00 90.69 108 ALA A O 1
ATOM 832 N N . LEU A 1 109 ? 11.436 -1.240 -1.119 1.00 90.94 109 LEU A N 1
ATOM 833 C CA . LEU A 1 109 ? 11.802 -1.561 -2.493 1.00 90.94 109 LEU A CA 1
ATOM 834 C C . LEU A 1 109 ? 13.021 -2.472 -2.512 1.00 90.94 109 LEU A C 1
ATOM 836 O O . LEU A 1 109 ? 13.948 -2.276 -1.725 1.00 90.94 109 LEU A O 1
ATOM 840 N N . ARG A 1 110 ? 13.030 -3.443 -3.425 1.00 91.12 110 ARG A N 1
ATOM 841 C CA . ARG A 1 110 ? 14.169 -4.330 -3.688 1.00 91.12 110 ARG A CA 1
ATOM 842 C C . ARG A 1 110 ? 14.274 -4.640 -5.175 1.00 91.12 110 ARG A C 1
ATOM 844 O O . ARG A 1 110 ? 13.275 -4.607 -5.899 1.00 91.12 110 ARG A O 1
ATOM 851 N N . VAL A 1 111 ? 15.469 -5.021 -5.610 1.00 90.75 111 VAL A N 1
ATOM 852 C CA . VAL A 1 111 ? 15.666 -5.613 -6.935 1.00 90.75 111 VAL A CA 1
ATOM 853 C C . VAL A 1 111 ? 15.181 -7.057 -6.897 1.00 90.75 111 VAL A C 1
ATOM 855 O O . VAL A 1 111 ? 15.608 -7.847 -6.056 1.00 90.75 111 VAL A O 1
ATOM 858 N N . TYR A 1 112 ? 14.271 -7.412 -7.801 1.00 90.50 112 TYR A N 1
ATOM 859 C CA . TYR A 1 112 ? 13.885 -8.809 -7.988 1.00 90.50 112 TYR A CA 1
ATOM 860 C C . TYR A 1 112 ? 14.689 -9.467 -9.110 1.00 90.50 112 TYR A C 1
ATOM 862 O O . TYR A 1 112 ? 15.234 -10.552 -8.934 1.00 90.50 112 TYR A O 1
ATOM 870 N N . ASP A 1 113 ? 14.770 -8.792 -10.255 1.00 90.00 113 ASP A N 1
ATOM 871 C CA . ASP A 1 113 ? 15.501 -9.239 -11.440 1.00 90.00 113 ASP A CA 1
ATOM 872 C C . ASP A 1 113 ? 15.929 -8.010 -12.247 1.00 90.00 113 ASP A C 1
ATOM 874 O O . 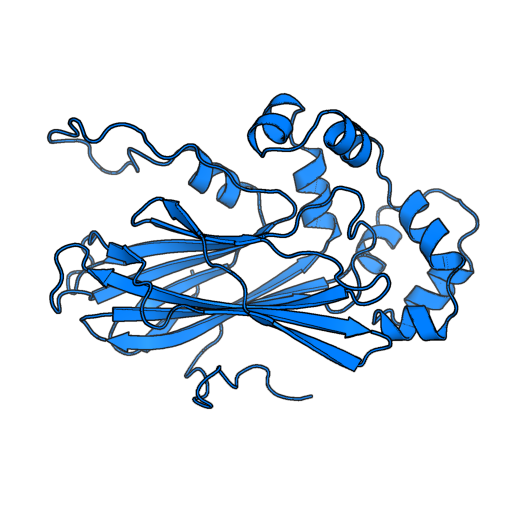ASP A 1 113 ? 15.175 -7.037 -12.335 1.00 90.00 113 ASP A O 1
ATOM 878 N N . ALA A 1 114 ? 17.117 -8.040 -12.840 1.00 92.12 114 ALA A N 1
ATOM 879 C CA . ALA A 1 114 ? 17.644 -6.936 -13.631 1.00 92.12 114 ALA A CA 1
ATOM 880 C C . ALA A 1 114 ? 18.511 -7.458 -14.778 1.00 92.12 114 ALA A C 1
ATOM 882 O O . ALA A 1 114 ? 19.337 -8.352 -14.617 1.00 92.12 114 ALA A O 1
ATOM 883 N N . SER A 1 115 ? 18.279 -6.896 -15.958 1.00 93.56 115 SER A N 1
ATOM 884 C CA . SER A 1 115 ? 19.028 -7.154 -17.179 1.00 93.56 115 SER A CA 1
ATOM 885 C C . SER A 1 115 ? 18.873 -5.967 -18.123 1.00 93.56 115 SER A C 1
ATOM 887 O O . SER A 1 115 ? 18.020 -5.097 -17.925 1.00 93.56 115 SER A O 1
ATOM 889 N N . THR A 1 116 ? 19.620 -5.975 -19.222 1.00 94.12 116 THR A N 1
ATOM 890 C CA . THR A 1 116 ? 19.493 -4.954 -20.268 1.00 94.12 116 THR A CA 1
ATOM 891 C C . THR A 1 116 ? 18.193 -5.043 -21.072 1.00 94.12 116 THR A C 1
ATOM 893 O O . THR A 1 116 ? 17.888 -4.145 -21.848 1.00 94.12 116 THR A O 1
ATOM 896 N N . SER A 1 117 ? 17.396 -6.099 -20.889 1.00 93.94 117 SER A N 1
ATOM 897 C CA . SER A 1 117 ? 16.096 -6.274 -21.558 1.00 93.94 117 SER A CA 1
ATOM 898 C C . SER A 1 117 ? 14.898 -5.994 -20.647 1.00 93.94 117 SER A C 1
ATOM 900 O O . SER A 1 117 ? 13.783 -5.769 -21.121 1.00 93.94 117 SER A O 1
ATOM 902 N N . LYS A 1 118 ? 15.111 -6.047 -19.326 1.00 93.81 118 LYS A N 1
ATOM 903 C CA . LYS A 1 118 ? 14.046 -6.032 -18.323 1.00 93.81 118 LYS A CA 1
ATOM 904 C C . LYS A 1 118 ? 14.609 -5.725 -16.941 1.00 93.81 118 LYS A C 1
ATOM 906 O O . LYS A 1 118 ? 15.581 -6.352 -16.527 1.00 93.81 118 LYS A O 1
ATOM 911 N N . VAL A 1 119 ? 13.930 -4.855 -16.202 1.00 94.50 119 VAL A N 1
ATOM 912 C CA . VAL A 1 119 ? 14.151 -4.628 -14.766 1.00 94.50 119 VAL A CA 1
ATOM 913 C C . VAL A 1 119 ? 12.842 -4.897 -14.034 1.00 94.50 119 VAL A C 1
ATOM 915 O O . VAL A 1 119 ? 11.782 -4.487 -14.496 1.00 94.50 119 VAL A O 1
ATOM 918 N N . THR A 1 120 ? 12.901 -5.608 -12.913 1.00 94.88 120 THR A N 1
ATOM 919 C CA . THR A 1 120 ? 11.741 -5.942 -12.083 1.00 94.88 120 THR A CA 1
ATOM 920 C C . THR A 1 120 ? 11.944 -5.428 -10.670 1.00 94.88 120 THR A C 1
ATOM 922 O O . THR A 1 120 ? 12.822 -5.897 -9.942 1.00 94.88 120 THR A O 1
ATOM 925 N N . LEU A 1 121 ? 11.092 -4.483 -10.280 1.00 94.81 121 LEU A N 1
ATOM 926 C CA . LEU A 1 121 ? 10.996 -3.997 -8.912 1.00 94.81 121 LEU A CA 1
ATOM 927 C C . LEU A 1 121 ? 10.184 -4.983 -8.066 1.00 94.81 121 LEU A C 1
ATOM 929 O O . LEU A 1 121 ? 9.103 -5.407 -8.478 1.00 94.81 121 LEU A O 1
ATOM 933 N N . TYR A 1 122 ? 10.666 -5.281 -6.864 1.00 94.88 122 TYR A N 1
ATOM 934 C CA . TYR A 1 122 ? 9.839 -5.783 -5.772 1.00 94.88 122 TYR A CA 1
ATOM 935 C C . TYR A 1 122 ? 9.475 -4.620 -4.850 1.00 94.88 122 TYR A C 1
ATOM 937 O O . TYR A 1 122 ? 10.355 -4.015 -4.239 1.00 94.88 122 TYR A O 1
ATOM 945 N N . TYR A 1 123 ? 8.186 -4.314 -4.751 1.00 94.12 123 TYR A N 1
ATOM 946 C CA . TYR A 1 123 ? 7.637 -3.346 -3.806 1.00 94.12 123 TYR A CA 1
ATOM 947 C C . TYR A 1 123 ? 6.809 -4.097 -2.765 1.00 94.12 123 TYR A C 1
ATOM 949 O O . TYR A 1 123 ? 5.878 -4.806 -3.132 1.00 94.12 123 TYR A O 1
ATOM 957 N N . SER A 1 124 ? 7.114 -3.938 -1.480 1.00 94.69 124 SER A N 1
ATOM 958 C CA . SER A 1 124 ? 6.314 -4.479 -0.379 1.00 94.69 124 SER A CA 1
ATOM 959 C C . SER A 1 124 ? 5.859 -3.400 0.589 1.00 94.69 124 SER A C 1
ATOM 961 O O . SER A 1 124 ? 6.551 -2.400 0.786 1.00 94.69 124 SER A O 1
ATOM 963 N N . TRP A 1 125 ? 4.737 -3.659 1.249 1.00 93.88 125 TRP A N 1
ATOM 964 C CA . TRP A 1 125 ? 4.217 -2.841 2.337 1.00 93.88 125 TRP A CA 1
ATOM 965 C C . TRP A 1 125 ? 3.730 -3.722 3.489 1.00 93.88 125 TRP A C 1
ATOM 967 O O . TRP A 1 125 ? 3.261 -4.848 3.275 1.00 93.88 125 TRP A O 1
ATOM 977 N N . GLU A 1 126 ? 3.840 -3.207 4.708 1.00 93.94 126 GLU A N 1
ATOM 978 C CA . GLU A 1 126 ? 3.366 -3.874 5.916 1.00 93.94 126 GLU A CA 1
ATOM 979 C C . GLU A 1 126 ? 3.028 -2.860 7.014 1.00 93.94 126 GLU A C 1
ATOM 981 O O . GLU A 1 126 ? 3.855 -2.030 7.389 1.00 93.94 126 GLU A O 1
ATOM 986 N N . TRP A 1 127 ? 1.807 -2.950 7.529 1.00 94.69 127 TRP A N 1
ATOM 987 C CA . TRP A 1 127 ? 1.344 -2.244 8.712 1.00 94.69 127 TRP A CA 1
ATOM 988 C C . TRP A 1 127 ? 1.798 -2.979 9.974 1.00 94.69 127 TRP A C 1
ATOM 990 O O . TRP A 1 127 ? 1.668 -4.204 10.062 1.00 94.69 127 TRP A O 1
ATOM 1000 N N . ALA A 1 128 ? 2.300 -2.252 10.972 1.00 93.25 128 ALA A N 1
ATOM 1001 C CA . ALA A 1 128 ? 2.676 -2.850 12.254 1.00 93.25 128 ALA A CA 1
ATOM 1002 C C . ALA A 1 128 ? 1.437 -3.231 13.088 1.00 93.25 128 ALA A C 1
ATOM 1004 O O . ALA A 1 128 ? 1.379 -4.342 13.623 1.00 93.25 128 ALA A O 1
ATOM 1005 N N . SER A 1 129 ? 0.428 -2.356 13.098 1.00 93.81 129 SER A N 1
ATOM 1006 C CA . SER A 1 129 ? -0.888 -2.546 13.717 1.00 93.81 129 SER A CA 1
ATOM 1007 C C . SER A 1 129 ? -2.012 -2.201 12.732 1.00 93.81 129 SER A C 1
ATOM 1009 O O . SER A 1 129 ? -1.760 -1.638 11.667 1.00 93.81 129 SER A O 1
ATOM 1011 N N . LYS A 1 130 ? -3.259 -2.568 13.042 1.00 92.81 130 LYS A N 1
ATOM 1012 C CA . LYS A 1 130 ? -4.417 -2.185 12.225 1.00 92.81 130 LYS A CA 1
ATOM 1013 C C . LYS A 1 130 ? -4.582 -0.657 12.259 1.00 92.81 130 LYS A C 1
ATOM 1015 O O . LYS A 1 130 ? -4.608 -0.095 13.351 1.00 92.81 130 LYS A O 1
ATOM 1020 N N . PRO A 1 131 ? -4.707 0.019 11.106 1.00 92.06 131 PRO A N 1
ATOM 1021 C CA . PRO A 1 131 ? -5.000 1.449 11.088 1.00 92.06 131 PRO A CA 1
ATOM 1022 C C . PRO A 1 131 ? -6.358 1.752 11.765 1.00 92.06 131 PRO A C 1
ATOM 1024 O O . PRO A 1 131 ? -7.302 0.965 11.665 1.00 92.06 131 PRO A O 1
ATOM 1027 N N . LEU A 1 132 ? -6.461 2.873 12.479 1.00 89.12 132 LEU A N 1
ATOM 1028 C CA . LEU A 1 132 ? -7.664 3.356 13.166 1.00 89.12 132 LEU A CA 1
ATOM 1029 C C . LEU A 1 132 ? -8.801 3.718 12.194 1.00 89.12 132 LEU A C 1
ATOM 1031 O O . LEU A 1 132 ? -9.960 3.383 12.434 1.00 89.12 132 LEU A O 1
ATOM 1035 N N . ILE A 1 133 ? -8.495 4.371 11.071 1.00 85.38 133 ILE A N 1
ATOM 1036 C CA . ILE A 1 133 ? -9.499 4.819 10.084 1.00 85.38 133 ILE A CA 1
ATOM 1037 C C . ILE A 1 133 ? -9.824 3.756 9.026 1.00 85.38 133 ILE A C 1
ATOM 1039 O O . ILE A 1 133 ? -10.522 4.005 8.040 1.00 85.38 133 ILE A O 1
ATOM 1043 N N . TYR A 1 134 ? -9.310 2.549 9.220 1.00 82.19 134 TYR A N 1
ATOM 1044 C CA . TYR A 1 134 ? -9.340 1.473 8.248 1.00 82.19 134 TYR A CA 1
ATOM 1045 C C . TYR A 1 134 ? -10.762 1.067 7.841 1.00 82.19 134 TYR A C 1
ATOM 1047 O O . TYR A 1 134 ? -11.609 0.767 8.681 1.00 82.19 134 TYR A O 1
ATOM 1055 N N . GLY A 1 135 ? -11.031 1.023 6.532 1.00 75.62 135 GLY A N 1
ATOM 1056 C CA . GLY A 1 135 ? -12.339 0.634 5.988 1.00 75.62 135 GLY A CA 1
ATOM 1057 C C . GLY A 1 135 ? -13.473 1.651 6.195 1.00 75.62 135 GLY A C 1
ATOM 1058 O O . GLY A 1 135 ? -14.597 1.387 5.768 1.00 75.62 135 GLY A O 1
ATOM 1059 N N . ARG A 1 136 ? -13.211 2.823 6.792 1.00 79.75 136 ARG A N 1
ATOM 1060 C CA . ARG A 1 136 ? -14.199 3.898 7.002 1.00 79.75 136 ARG A CA 1
ATOM 1061 C C . ARG A 1 136 ? -14.249 4.828 5.784 1.00 79.75 136 ARG A C 1
ATOM 1063 O O . ARG A 1 136 ? -13.782 5.958 5.838 1.00 79.75 136 ARG A O 1
ATOM 1070 N N . ALA A 1 137 ? -14.736 4.294 4.659 1.00 79.56 137 ALA A N 1
ATOM 1071 C CA . ALA A 1 137 ? -14.692 4.896 3.312 1.00 79.56 137 ALA A CA 1
ATOM 1072 C C . ALA A 1 137 ? -13.281 5.059 2.703 1.00 79.56 137 ALA A C 1
ATOM 1074 O O . ALA A 1 137 ? -13.144 5.463 1.549 1.00 79.56 137 ALA A O 1
ATOM 1075 N N . ILE A 1 138 ? -12.236 4.682 3.439 1.00 81.50 138 ILE A N 1
ATOM 1076 C CA . ILE A 1 138 ? -10.853 4.650 2.962 1.00 81.50 138 ILE A CA 1
ATOM 1077 C C . ILE A 1 138 ? -10.662 3.528 1.938 1.00 81.50 138 ILE A C 1
ATOM 1079 O O . ILE A 1 138 ? -11.175 2.419 2.101 1.00 81.50 138 ILE A O 1
ATOM 1083 N N . ARG A 1 139 ? -9.927 3.829 0.863 1.00 79.69 139 ARG A N 1
ATOM 1084 C CA . ARG A 1 139 ? -9.706 2.933 -0.274 1.00 79.69 139 ARG A CA 1
ATOM 1085 C C . ARG A 1 139 ? -8.215 2.764 -0.512 1.00 79.69 139 ARG A C 1
ATOM 1087 O O . ARG A 1 139 ? -7.595 3.567 -1.202 1.00 79.69 139 ARG A O 1
ATOM 1094 N N . ASP A 1 140 ? -7.663 1.698 0.042 1.00 86.88 140 ASP A N 1
ATOM 1095 C CA . ASP A 1 140 ? -6.227 1.458 0.021 1.00 86.88 140 ASP A CA 1
ATOM 1096 C C . ASP A 1 140 ? -5.712 1.111 -1.384 1.00 86.88 140 ASP A C 1
ATOM 1098 O O . ASP A 1 140 ? -6.286 0.287 -2.103 1.00 86.88 140 ASP A O 1
ATOM 1102 N N . VAL A 1 141 ? -4.595 1.720 -1.777 1.00 87.06 141 VAL A N 1
ATOM 1103 C CA . VAL A 1 141 ? -3.930 1.492 -3.064 1.00 87.06 141 VAL A CA 1
ATOM 1104 C C . VAL A 1 141 ? -2.423 1.419 -2.862 1.00 87.06 141 VAL A C 1
ATOM 1106 O O . VAL A 1 141 ? -1.831 2.281 -2.223 1.00 87.06 141 VAL A O 1
ATOM 1109 N N . ALA A 1 142 ? -1.789 0.419 -3.471 1.00 90.12 142 ALA A N 1
ATOM 1110 C CA . ALA A 1 142 ? -0.339 0.369 -3.638 1.00 90.12 142 ALA A CA 1
ATOM 1111 C C . ALA A 1 142 ? 0.003 0.729 -5.089 1.00 90.12 142 ALA A C 1
ATOM 1113 O O . ALA A 1 142 ? -0.547 0.135 -6.021 1.00 90.12 142 ALA A O 1
ATOM 1114 N N . ALA A 1 143 ? 0.881 1.713 -5.285 1.00 89.19 143 ALA A N 1
ATOM 1115 C CA . ALA A 1 143 ? 1.211 2.270 -6.594 1.00 89.19 143 ALA A CA 1
ATOM 1116 C C . ALA A 1 143 ? 2.724 2.358 -6.818 1.00 89.19 143 ALA A C 1
ATOM 1118 O O . ALA A 1 143 ? 3.496 2.570 -5.883 1.00 89.19 143 ALA A O 1
ATOM 1119 N N . VAL A 1 144 ? 3.129 2.215 -8.079 1.00 89.38 144 VAL A N 1
ATOM 1120 C CA . VAL A 1 144 ? 4.516 2.337 -8.537 1.00 89.38 144 VAL A CA 1
ATOM 1121 C C . VAL A 1 144 ? 4.553 3.181 -9.804 1.00 89.38 144 VAL A C 1
ATOM 1123 O O . VAL A 1 144 ? 3.830 2.889 -10.758 1.00 89.38 144 VAL A O 1
ATOM 1126 N N . GLU A 1 145 ? 5.436 4.173 -9.832 1.00 89.25 145 GLU A N 1
ATOM 1127 C CA . GLU A 1 145 ? 5.890 4.851 -11.048 1.00 89.25 145 GLU A CA 1
ATOM 1128 C C . GLU A 1 145 ? 7.334 4.517 -11.375 1.00 89.25 145 GLU A C 1
ATOM 1130 O O . GLU A 1 145 ? 8.114 4.111 -10.508 1.00 89.25 145 GLU A O 1
ATOM 1135 N N . TRP A 1 146 ? 7.689 4.713 -12.641 1.00 89.56 146 TRP A N 1
ATOM 1136 C CA . TRP A 1 146 ? 9.059 4.576 -13.093 1.00 89.56 146 TRP A CA 1
ATOM 1137 C C . TRP A 1 146 ? 9.410 5.520 -14.243 1.00 89.56 146 TRP A C 1
ATOM 1139 O O . TRP A 1 146 ? 8.563 5.927 -15.037 1.00 89.56 146 TRP A O 1
ATOM 1149 N N . GLN A 1 147 ? 10.710 5.778 -14.375 1.00 90.81 147 GLN A N 1
ATOM 1150 C CA . GLN A 1 147 ? 11.330 6.378 -15.550 1.00 90.81 147 GLN A CA 1
ATOM 1151 C C . GLN A 1 147 ? 12.537 5.529 -15.956 1.00 90.81 147 GLN A C 1
ATOM 1153 O O . GLN A 1 147 ? 13.511 5.414 -15.212 1.00 90.81 147 GLN A O 1
ATOM 1158 N N . GLY A 1 148 ? 12.471 4.932 -17.146 1.00 90.69 148 GLY A N 1
ATOM 1159 C CA . GLY A 1 148 ? 13.574 4.149 -17.703 1.00 90.69 148 GLY A CA 1
ATOM 1160 C C . GLY A 1 148 ? 14.675 5.023 -18.297 1.00 90.69 148 GLY A C 1
ATOM 1161 O O . GLY A 1 148 ? 14.410 6.132 -18.773 1.00 90.69 148 GLY A O 1
ATOM 1162 N N . PHE A 1 149 ? 15.898 4.498 -18.317 1.00 93.31 149 PHE A N 1
ATOM 1163 C CA . PHE A 1 149 ? 17.047 5.098 -18.993 1.00 93.31 149 PHE A CA 1
ATOM 1164 C C . PHE A 1 149 ? 17.900 4.036 -19.696 1.00 93.31 149 PHE A C 1
ATOM 1166 O O . PHE A 1 149 ? 17.932 2.874 -19.285 1.00 93.31 149 PHE A O 1
ATOM 1173 N N . GLY A 1 150 ? 18.564 4.434 -20.781 1.00 94.19 150 GLY A N 1
ATOM 1174 C CA . GLY A 1 150 ? 19.489 3.595 -21.546 1.00 94.19 150 GLY A CA 1
ATOM 1175 C C . GLY A 1 150 ? 20.888 3.514 -20.919 1.00 94.19 150 GLY A C 1
ATOM 1176 O O . GLY A 1 150 ? 21.124 4.138 -19.883 1.00 94.19 150 GLY A O 1
ATOM 1177 N N . PRO A 1 151 ? 21.845 2.787 -21.529 1.00 91.44 151 PRO A N 1
ATOM 1178 C CA . PRO A 1 151 ? 23.196 2.615 -20.983 1.00 91.44 151 PRO A CA 1
ATOM 1179 C C . PRO A 1 151 ? 23.933 3.950 -20.819 1.00 91.44 151 PRO A C 1
ATOM 1181 O O . PRO A 1 151 ? 24.674 4.144 -19.860 1.00 91.44 151 PRO A O 1
ATOM 1184 N N . ASP A 1 152 ? 23.634 4.909 -21.697 1.00 90.19 152 ASP A N 1
ATOM 1185 C CA . ASP A 1 152 ? 24.220 6.253 -21.698 1.00 90.19 152 ASP A CA 1
ATOM 1186 C C . ASP A 1 152 ? 23.475 7.230 -20.765 1.00 90.19 152 ASP A C 1
ATOM 1188 O O . ASP A 1 152 ? 23.597 8.448 -20.897 1.00 90.19 152 ASP A O 1
ATOM 1192 N N . SER A 1 153 ? 22.646 6.715 -19.846 1.00 87.06 153 SER A N 1
ATOM 1193 C CA . SER A 1 153 ? 21.800 7.484 -18.913 1.00 87.06 153 SER A CA 1
ATOM 1194 C C . SER A 1 153 ? 20.768 8.417 -19.571 1.00 87.06 153 SER A C 1
ATOM 1196 O O . SER A 1 153 ? 20.120 9.209 -18.890 1.00 87.06 153 SER A O 1
ATOM 1198 N N . GLN A 1 154 ? 20.573 8.317 -20.888 1.00 89.38 154 GLN A N 1
ATOM 1199 C CA . GLN A 1 154 ? 19.521 9.036 -21.605 1.00 89.38 154 GLN A CA 1
ATOM 1200 C C . GLN A 1 154 ? 18.153 8.423 -21.309 1.00 89.38 154 GLN A C 1
ATOM 1202 O O . GLN A 1 154 ? 18.029 7.203 -21.179 1.00 89.38 154 GLN A O 1
ATOM 1207 N N . ALA A 1 155 ? 17.118 9.261 -21.235 1.00 90.06 155 ALA A N 1
ATOM 1208 C CA . ALA A 1 155 ? 15.754 8.803 -20.995 1.00 90.06 155 ALA A CA 1
ATOM 1209 C C . ALA A 1 155 ? 15.325 7.774 -22.054 1.00 90.06 155 ALA A C 1
ATOM 1211 O O . ALA A 1 155 ? 15.447 8.006 -23.257 1.00 90.06 155 ALA A O 1
ATOM 1212 N N . LEU A 1 156 ? 14.791 6.644 -21.593 1.00 89.31 156 LEU A N 1
ATOM 1213 C CA . LEU A 1 156 ? 14.338 5.545 -22.436 1.00 89.31 156 LEU A CA 1
ATOM 1214 C C . LEU A 1 156 ? 12.846 5.315 -22.219 1.00 89.31 156 LEU A C 1
ATOM 1216 O O . LEU A 1 156 ? 12.376 5.152 -21.089 1.00 89.31 156 LEU A O 1
ATOM 1220 N N . ARG A 1 157 ? 12.088 5.248 -23.318 1.00 90.19 157 ARG A N 1
ATOM 1221 C CA . ARG A 1 157 ? 10.676 4.860 -23.255 1.00 90.19 157 ARG A CA 1
ATOM 1222 C C . ARG A 1 157 ? 10.580 3.395 -22.855 1.00 90.19 157 ARG A C 1
ATOM 1224 O O . ARG A 1 157 ? 11.030 2.509 -23.580 1.00 90.19 157 ARG A O 1
ATOM 1231 N N . THR A 1 158 ? 9.936 3.145 -21.727 1.00 89.56 158 THR A N 1
ATOM 1232 C CA . THR A 1 158 ? 9.695 1.801 -21.201 1.00 89.56 158 THR A CA 1
ATOM 1233 C C . THR A 1 158 ? 8.204 1.508 -21.161 1.00 89.56 158 THR A C 1
ATOM 1235 O O . THR A 1 158 ? 7.366 2.389 -21.351 1.00 89.56 158 THR A O 1
ATOM 1238 N N . LYS A 1 159 ? 7.864 0.239 -20.970 1.00 89.19 159 LYS A N 1
ATOM 1239 C CA . LYS A 1 159 ? 6.495 -0.215 -20.751 1.00 89.19 159 LYS A CA 1
ATOM 1240 C C . LYS A 1 159 ? 6.453 -1.247 -19.640 1.00 89.19 159 LYS A C 1
ATOM 1242 O O . LYS A 1 159 ? 7.404 -2.006 -19.459 1.00 89.19 159 LYS A O 1
ATOM 1247 N N . TYR A 1 160 ? 5.315 -1.294 -18.959 1.00 89.81 160 TYR A N 1
ATOM 1248 C CA . TYR A 1 160 ? 4.969 -2.384 -18.059 1.00 89.81 160 TYR A CA 1
ATOM 1249 C C . TYR A 1 160 ? 4.902 -3.708 -18.833 1.00 89.81 160 TYR A C 1
ATOM 1251 O O . TYR A 1 160 ? 4.262 -3.787 -19.886 1.00 89.81 160 TYR A O 1
ATOM 1259 N N . ALA A 1 161 ? 5.559 -4.743 -18.313 1.00 89.44 161 ALA A N 1
ATOM 1260 C CA . ALA A 1 161 ? 5.542 -6.085 -18.880 1.00 89.44 161 ALA A CA 1
ATOM 1261 C C . ALA A 1 161 ? 4.603 -6.984 -18.062 1.00 89.44 161 ALA A C 1
ATOM 1263 O O . ALA A 1 161 ? 4.941 -7.419 -16.975 1.00 89.44 161 ALA A O 1
ATOM 1264 N N . SER A 1 162 ? 3.415 -7.323 -18.561 1.00 85.31 162 SER A N 1
ATOM 1265 C CA . SER A 1 162 ? 2.482 -8.159 -17.778 1.00 85.31 162 SER A CA 1
ATOM 1266 C C . SER A 1 162 ? 3.037 -9.554 -17.443 1.00 85.31 162 SER A C 1
ATOM 1268 O O . SER A 1 162 ? 2.662 -10.146 -16.432 1.00 85.31 162 SER A O 1
ATOM 1270 N N . SER A 1 163 ? 3.955 -10.075 -18.261 1.00 86.75 163 SER A N 1
ATOM 1271 C CA . SER A 1 163 ? 4.644 -11.338 -17.997 1.00 86.75 163 SER A CA 1
ATOM 1272 C C . SER A 1 163 ? 5.586 -11.218 -16.796 1.00 86.75 163 SER A C 1
ATOM 1274 O O . SER A 1 163 ? 6.539 -10.443 -16.821 1.00 86.75 163 SER A O 1
ATOM 1276 N N . GLY A 1 164 ? 5.350 -12.033 -15.765 1.00 85.00 164 GLY A N 1
ATOM 1277 C CA . GLY A 1 164 ? 6.123 -12.015 -14.517 1.00 85.00 164 GLY A CA 1
ATOM 1278 C C . GLY A 1 164 ? 5.679 -10.942 -13.518 1.00 85.00 164 GLY A C 1
ATOM 1279 O O . GLY A 1 164 ? 6.246 -10.851 -12.434 1.00 85.00 164 GLY A O 1
ATOM 1280 N N . ALA A 1 165 ? 4.657 -10.152 -13.850 1.00 91.69 165 ALA A N 1
ATOM 1281 C CA . ALA A 1 165 ? 4.048 -9.233 -12.906 1.00 91.69 165 ALA A CA 1
ATOM 1282 C C . ALA A 1 165 ? 3.081 -9.973 -11.975 1.00 91.69 165 ALA A C 1
ATOM 1284 O O . ALA A 1 165 ? 2.345 -10.865 -12.399 1.00 91.69 165 ALA A O 1
ATOM 1285 N N . SER A 1 166 ? 3.054 -9.589 -10.703 1.00 94.31 166 SER A N 1
ATOM 1286 C CA . SER A 1 166 ? 2.154 -10.185 -9.715 1.00 94.31 166 SER A CA 1
ATOM 1287 C C . SER A 1 166 ? 1.960 -9.240 -8.540 1.00 94.31 166 SER A C 1
ATOM 1289 O O . SER A 1 166 ? 2.893 -8.545 -8.149 1.00 94.31 166 SER A O 1
ATOM 1291 N N . ALA A 1 167 ? 0.757 -9.214 -7.977 1.00 95.19 167 ALA A N 1
ATOM 1292 C CA . ALA A 1 167 ? 0.472 -8.537 -6.722 1.00 95.19 167 ALA A CA 1
ATOM 1293 C C . ALA A 1 167 ? -0.215 -9.507 -5.765 1.00 95.19 167 ALA A C 1
ATOM 1295 O O . ALA A 1 167 ? -1.078 -10.288 -6.175 1.00 95.19 167 ALA A O 1
ATOM 1296 N N . GLN A 1 168 ? 0.143 -9.444 -4.486 1.00 96.19 168 GLN A N 1
ATOM 1297 C CA . GLN A 1 168 ? -0.451 -10.284 -3.453 1.00 96.19 168 GLN A CA 1
ATOM 1298 C C . GLN A 1 168 ? -0.758 -9.469 -2.203 1.00 96.19 168 GLN A C 1
ATOM 1300 O O . GLN A 1 168 ? 0.092 -8.732 -1.711 1.00 96.19 168 GLN A O 1
ATOM 1305 N N . ILE A 1 169 ? -1.960 -9.663 -1.664 1.00 95.56 169 ILE A N 1
ATOM 1306 C CA . ILE A 1 169 ? -2.404 -9.085 -0.395 1.00 95.56 169 ILE A CA 1
ATOM 1307 C C . ILE A 1 169 ? -2.432 -10.181 0.673 1.00 95.56 169 ILE A C 1
ATOM 1309 O O . ILE A 1 169 ? -2.927 -11.284 0.419 1.00 95.56 169 ILE A O 1
ATOM 1313 N N . ARG A 1 170 ? -1.900 -9.883 1.859 1.00 96.31 170 ARG A N 1
ATOM 1314 C CA . ARG A 1 170 ? -1.825 -10.767 3.027 1.00 96.31 170 ARG A CA 1
ATOM 1315 C C . ARG A 1 170 ? -2.824 -10.298 4.089 1.00 96.31 170 ARG A C 1
ATOM 1317 O O . ARG A 1 170 ? -2.692 -9.199 4.628 1.00 96.31 170 ARG A O 1
ATOM 1324 N N . TYR A 1 171 ? -3.803 -11.146 4.389 1.00 94.81 171 TYR A N 1
ATOM 1325 C CA . TYR A 1 171 ? -4.883 -10.871 5.334 1.00 94.81 171 TYR A CA 1
ATOM 1326 C C . TYR A 1 171 ? -4.663 -11.587 6.657 1.00 94.81 171 TYR A C 1
ATOM 1328 O O . TYR A 1 171 ? -4.396 -12.792 6.673 1.00 94.81 171 TYR A O 1
ATOM 1336 N N . TYR A 1 172 ? -4.810 -10.844 7.750 1.00 94.69 172 TYR A N 1
ATOM 1337 C CA . TYR A 1 172 ? -4.578 -11.325 9.106 1.00 94.69 172 TYR A CA 1
ATOM 1338 C C . TYR A 1 172 ? -5.853 -11.267 9.937 1.00 94.69 172 TYR A C 1
ATOM 1340 O O . TYR A 1 172 ? -6.668 -10.358 9.777 1.00 94.69 172 TYR A O 1
ATOM 1348 N N . LYS A 1 173 ? -5.992 -12.228 10.849 1.00 92.44 173 LYS A N 1
ATOM 1349 C CA . LYS A 1 173 ? -7.035 -12.277 11.874 1.00 92.44 173 LYS A CA 1
ATOM 1350 C C . LYS A 1 173 ? -6.429 -12.863 13.143 1.00 92.44 173 LYS A C 1
ATOM 1352 O O . LYS A 1 173 ? -5.721 -13.866 13.067 1.00 92.44 173 LYS A O 1
ATOM 1357 N N . ASN A 1 174 ? -6.682 -12.236 14.290 1.00 90.25 174 ASN A N 1
ATOM 1358 C CA . ASN A 1 174 ? -6.149 -12.661 15.591 1.00 90.25 174 ASN A CA 1
ATOM 1359 C C . ASN A 1 174 ? -4.618 -12.867 15.570 1.00 90.25 174 ASN A C 1
ATOM 1361 O O . ASN A 1 174 ? -4.110 -13.891 16.018 1.00 90.25 174 ASN A O 1
ATOM 1365 N N . GLY A 1 175 ? -3.883 -11.938 14.950 1.00 89.75 175 GLY A N 1
ATOM 1366 C CA . GLY A 1 175 ? -2.419 -11.984 14.847 1.00 89.75 175 GLY A CA 1
ATOM 1367 C C . GLY A 1 175 ? -1.855 -12.993 13.837 1.00 89.75 175 GLY A C 1
ATOM 1368 O O . GLY A 1 175 ? -0.662 -12.944 13.538 1.00 89.75 175 GLY A O 1
ATOM 1369 N N . ALA A 1 176 ? -2.682 -13.865 13.254 1.00 92.69 176 ALA A N 1
ATOM 1370 C CA . ALA A 1 176 ? -2.249 -14.898 12.317 1.00 92.69 176 ALA A CA 1
ATOM 1371 C C . ALA A 1 176 ? -2.602 -14.553 10.865 1.00 92.69 176 ALA A C 1
ATOM 1373 O O . ALA A 1 176 ? -3.662 -13.994 10.582 1.00 92.69 176 ALA A O 1
ATOM 1374 N N . LEU A 1 177 ? -1.726 -14.934 9.929 1.00 94.44 177 LEU A N 1
ATOM 1375 C CA . LEU A 1 177 ? -2.029 -14.895 8.500 1.00 94.44 177 LEU A CA 1
ATOM 1376 C C . LEU A 1 177 ? -3.105 -15.941 8.191 1.00 94.44 177 LEU A C 1
ATOM 1378 O O . LEU A 1 177 ? -2.882 -17.132 8.398 1.00 94.44 177 LEU A O 1
ATOM 1382 N N . VAL A 1 178 ? -4.233 -15.510 7.633 1.00 95.12 178 VAL A N 1
ATOM 1383 C CA . VAL A 1 178 ? -5.353 -16.407 7.298 1.00 95.12 178 VAL A CA 1
ATOM 1384 C C . VAL A 1 178 ? -5.595 -16.534 5.800 1.00 95.12 178 VAL A C 1
ATOM 1386 O O . VAL A 1 178 ? -6.134 -17.544 5.349 1.00 95.12 178 VAL A O 1
ATOM 1389 N N . LYS A 1 179 ? -5.182 -15.542 4.999 1.00 94.00 179 LYS A N 1
ATOM 1390 C CA . LYS A 1 179 ? -5.357 -15.597 3.544 1.00 94.00 179 LYS A CA 1
ATOM 1391 C C . LYS A 1 179 ? -4.296 -14.810 2.789 1.00 94.00 179 LYS A C 1
ATOM 1393 O O . LYS A 1 179 ? -3.875 -13.733 3.204 1.00 94.00 179 LYS A O 1
ATOM 1398 N N . LYS A 1 180 ? -3.929 -15.335 1.621 1.00 95.00 180 LYS A N 1
ATOM 1399 C CA . LYS A 1 180 ? -3.187 -14.631 0.574 1.00 95.00 180 LYS A CA 1
ATOM 1400 C C . LYS A 1 180 ? -4.099 -14.503 -0.642 1.00 95.00 180 LYS A C 1
ATOM 1402 O O . LYS A 1 180 ? -4.620 -15.511 -1.116 1.00 95.00 180 LYS A O 1
ATOM 1407 N N . THR A 1 181 ? -4.290 -13.291 -1.145 1.00 92.88 181 THR A N 1
ATOM 1408 C CA . THR A 1 181 ? -5.119 -13.036 -2.329 1.00 92.88 181 THR A CA 1
ATOM 1409 C C . THR A 1 181 ? -4.241 -12.481 -3.437 1.00 92.88 181 THR A C 1
ATOM 1411 O O . THR A 1 181 ? -3.596 -11.450 -3.251 1.00 92.88 181 THR A O 1
ATOM 1414 N N . ALA A 1 182 ? -4.210 -13.163 -4.582 1.00 92.44 182 ALA A N 1
ATOM 1415 C CA . ALA A 1 182 ? -3.636 -12.602 -5.797 1.00 92.44 182 ALA A CA 1
ATOM 1416 C C . ALA A 1 182 ? -4.514 -11.441 -6.269 1.00 92.44 182 ALA A C 1
ATOM 1418 O O . ALA A 1 182 ? -5.740 -11.555 -6.273 1.00 92.44 182 ALA A O 1
ATOM 1419 N N . ASN A 1 183 ? -3.890 -10.334 -6.649 1.00 90.25 183 ASN A N 1
ATOM 1420 C CA . ASN A 1 183 ? -4.599 -9.115 -6.988 1.00 90.25 183 ASN A CA 1
ATOM 1421 C C . ASN A 1 183 ? -4.198 -8.597 -8.366 1.00 90.25 183 ASN A C 1
ATOM 1423 O O . ASN A 1 183 ? -3.084 -8.830 -8.842 1.00 90.25 183 ASN A O 1
ATOM 1427 N N . ARG A 1 184 ? -5.125 -7.903 -9.023 1.00 87.56 184 ARG A N 1
ATOM 1428 C CA . ARG A 1 184 ? -4.903 -7.399 -10.375 1.00 87.56 184 ARG A CA 1
ATOM 1429 C C . ARG A 1 184 ? -4.076 -6.120 -10.326 1.00 87.56 184 ARG A C 1
ATOM 1431 O O . ARG A 1 184 ? -4.504 -5.129 -9.745 1.00 87.56 184 ARG A O 1
ATOM 1438 N N . ILE A 1 185 ? -2.948 -6.125 -11.031 1.00 89.06 185 ILE A N 1
ATOM 1439 C CA . ILE A 1 185 ? -2.202 -4.903 -11.334 1.00 89.06 185 ILE A CA 1
ATOM 1440 C C . ILE A 1 185 ? -2.888 -4.188 -12.502 1.00 89.06 185 ILE A C 1
ATOM 1442 O O . ILE A 1 185 ? -3.170 -4.787 -13.544 1.00 89.06 185 ILE A O 1
ATOM 1446 N N . GLN A 1 186 ? -3.173 -2.907 -12.312 1.00 85.25 186 GLN A N 1
ATOM 1447 C CA . GLN A 1 186 ? -3.790 -2.020 -13.289 1.00 85.25 186 GLN A CA 1
ATOM 1448 C C . GLN A 1 186 ? -2.741 -1.016 -13.770 1.00 85.25 186 GLN A C 1
ATOM 1450 O O . GLN A 1 186 ? -1.925 -0.543 -12.981 1.00 85.25 186 GLN A O 1
ATOM 1455 N N . SER A 1 187 ? -2.734 -0.699 -15.065 1.00 77.00 187 SER A N 1
ATOM 1456 C CA . SER A 1 187 ? -1.857 0.352 -15.587 1.00 77.00 187 SER A CA 1
ATOM 1457 C C . SER A 1 187 ? -2.493 1.710 -15.306 1.00 77.00 187 SER A C 1
ATOM 1459 O O . SER A 1 187 ? -3.647 1.926 -15.670 1.00 77.00 187 SER A O 1
ATOM 1461 N N . GLY A 1 188 ? -1.752 2.596 -14.635 1.00 63.31 188 GLY A N 1
ATOM 1462 C CA . GLY A 1 188 ? -2.166 3.985 -14.419 1.00 63.31 188 GLY A CA 1
ATOM 1463 C C . GLY A 1 188 ? -1.891 4.834 -15.659 1.00 63.31 188 GLY A C 1
ATOM 1464 O O . GLY A 1 188 ? -2.778 5.527 -16.143 1.00 63.31 188 GLY A O 1
ATOM 1465 N N . ASN A 1 189 ? -0.683 4.705 -16.212 1.00 67.12 189 ASN A N 1
ATOM 1466 C CA . ASN A 1 189 ? -0.277 5.247 -17.506 1.00 67.12 189 ASN A CA 1
ATOM 1467 C C . ASN A 1 189 ? 0.578 4.201 -18.244 1.00 67.12 189 ASN A C 1
ATOM 1469 O O . ASN A 1 189 ? 1.497 3.618 -17.652 1.00 67.12 189 ASN A O 1
ATOM 1473 N N . LEU A 1 190 ? 0.283 3.965 -19.529 1.00 58.56 190 LEU A N 1
ATOM 1474 C CA . LEU A 1 190 ? 0.992 3.023 -20.399 1.00 58.56 190 LEU A CA 1
ATOM 1475 C C . LEU A 1 190 ? 2.440 3.488 -20.632 1.00 58.56 190 LEU A C 1
ATOM 1477 O O . LEU A 1 190 ? 2.763 4.104 -21.643 1.00 58.56 190 LEU A O 1
ATOM 1481 N N . GLY A 1 191 ? 3.323 3.157 -19.692 1.00 63.50 191 GLY A N 1
ATOM 1482 C CA . GLY A 1 191 ? 4.757 3.440 -19.782 1.00 63.50 191 GLY A CA 1
ATOM 1483 C C . GLY A 1 191 ? 5.369 4.141 -18.579 1.00 63.50 191 GLY A C 1
ATOM 1484 O O . GLY A 1 191 ? 6.588 4.278 -18.559 1.00 63.50 191 GLY A O 1
ATOM 1485 N N . ALA A 1 192 ? 4.562 4.538 -17.592 1.00 76.31 192 ALA A N 1
ATOM 1486 C CA . ALA A 1 192 ? 5.058 5.297 -16.445 1.00 76.31 192 ALA A CA 1
ATOM 1487 C C . ALA A 1 192 ? 4.522 4.828 -15.090 1.00 76.31 192 ALA A C 1
ATOM 1489 O O . ALA A 1 192 ? 5.160 5.125 -14.087 1.00 76.31 192 ALA A O 1
ATOM 1490 N N . SER A 1 193 ? 3.384 4.117 -15.020 1.00 84.56 193 SER A N 1
ATOM 1491 C CA . SER A 1 193 ? 2.860 3.682 -13.721 1.00 84.56 193 SER A CA 1
ATOM 1492 C C . SER A 1 193 ? 1.906 2.487 -13.724 1.00 84.56 193 SER A C 1
ATOM 1494 O O . SER A 1 193 ? 1.201 2.190 -14.698 1.00 84.56 193 SER A O 1
ATOM 1496 N N . VAL A 1 194 ? 1.854 1.818 -12.571 1.00 88.75 194 VAL A N 1
ATOM 1497 C CA . VAL A 1 194 ? 0.902 0.758 -12.231 1.00 88.75 194 VAL A CA 1
ATOM 1498 C C . VAL A 1 194 ? 0.407 0.897 -10.794 1.00 88.75 194 VAL A C 1
ATOM 1500 O O . VAL A 1 194 ? 1.067 1.505 -9.954 1.00 88.75 194 VAL A O 1
ATOM 1503 N N . TYR A 1 195 ? -0.735 0.288 -10.493 1.00 89.19 195 TYR A N 1
ATOM 1504 C CA . TYR A 1 195 ? -1.274 0.216 -9.138 1.00 89.19 195 TYR A CA 1
ATOM 1505 C C . TYR A 1 195 ? -2.086 -1.061 -8.903 1.00 89.19 195 TYR A C 1
ATOM 1507 O O . TYR A 1 195 ? -2.465 -1.765 -9.841 1.00 89.19 195 TYR A O 1
ATOM 1515 N N . THR A 1 196 ? -2.367 -1.357 -7.639 1.00 89.00 196 THR A N 1
ATOM 1516 C CA . THR A 1 196 ? -3.305 -2.398 -7.213 1.00 89.00 196 THR A CA 1
ATOM 1517 C C . THR A 1 196 ? -4.199 -1.858 -6.100 1.00 89.00 196 THR A C 1
ATOM 1519 O O . THR A 1 196 ? -3.727 -1.161 -5.202 1.00 89.00 196 THR A O 1
ATOM 1522 N N . GLN A 1 197 ? -5.497 -2.149 -6.180 1.00 88.75 197 GLN A N 1
ATOM 1523 C CA . GLN A 1 197 ? -6.481 -1.742 -5.172 1.00 88.75 197 GLN A CA 1
ATOM 1524 C C . GLN A 1 197 ? -6.555 -2.794 -4.079 1.00 88.75 197 GLN A C 1
ATOM 1526 O O . GLN A 1 197 ? -6.712 -3.976 -4.370 1.00 88.75 197 GLN A O 1
ATOM 1531 N N . ILE A 1 198 ? -6.483 -2.384 -2.826 1.00 88.88 198 ILE A N 1
ATOM 1532 C CA . ILE A 1 198 ? -6.426 -3.278 -1.680 1.00 88.88 198 ILE A CA 1
ATOM 1533 C C . ILE A 1 198 ? -7.800 -3.262 -1.018 1.00 88.88 198 ILE A C 1
ATOM 1535 O O . ILE A 1 198 ? -8.235 -2.256 -0.467 1.00 88.88 198 ILE A O 1
ATOM 1539 N N . ALA A 1 199 ? -8.501 -4.395 -1.062 1.00 87.19 199 ALA A N 1
ATOM 1540 C CA . ALA A 1 199 ? -9.690 -4.559 -0.239 1.00 87.19 199 ALA A CA 1
ATOM 1541 C C . ALA A 1 199 ? -9.246 -4.629 1.224 1.00 87.19 199 ALA A C 1
ATOM 1543 O O . ALA A 1 199 ? -8.531 -5.564 1.592 1.00 87.19 199 ALA A O 1
ATOM 1544 N N . CYS A 1 200 ? -9.657 -3.655 2.035 1.00 84.19 200 CYS A N 1
ATOM 1545 C CA . CYS A 1 200 ? -9.264 -3.560 3.437 1.00 84.19 200 CYS A CA 1
ATOM 1546 C C . CYS A 1 200 ? -9.672 -4.818 4.226 1.00 84.19 200 CYS A C 1
ATOM 1548 O O . CYS A 1 200 ? -8.896 -5.353 5.015 1.00 84.19 200 CYS A O 1
ATOM 1550 N N . THR A 1 201 ? -10.862 -5.363 3.963 1.00 83.12 201 THR A N 1
ATOM 1551 C CA . THR A 1 201 ? -11.374 -6.580 4.611 1.00 83.12 201 THR A CA 1
ATOM 1552 C C . THR A 1 201 ? -11.967 -7.553 3.591 1.00 83.12 201 THR A C 1
ATOM 1554 O O . THR A 1 201 ? -12.277 -7.175 2.461 1.00 83.12 201 THR A O 1
ATOM 1557 N N . ILE A 1 202 ? -12.089 -8.830 3.968 1.00 80.50 202 ILE A N 1
ATOM 1558 C CA . ILE A 1 202 ? -12.567 -9.897 3.062 1.00 80.50 202 ILE A CA 1
ATOM 1559 C C . ILE A 1 202 ? -13.618 -10.845 3.661 1.00 80.50 202 ILE A C 1
ATOM 1561 O O . ILE A 1 202 ? -14.241 -11.586 2.906 1.00 80.50 202 ILE A O 1
ATOM 1565 N N . ASP A 1 203 ? -13.809 -10.868 4.982 1.00 78.12 203 ASP A N 1
ATOM 1566 C CA . ASP A 1 203 ? -14.692 -11.831 5.666 1.00 78.12 203 ASP A CA 1
ATOM 1567 C C . ASP A 1 203 ? -15.215 -11.326 7.029 1.00 78.12 203 ASP A C 1
ATOM 1569 O O . ASP A 1 203 ? -15.454 -12.106 7.950 1.00 78.12 203 ASP A O 1
ATOM 1573 N N . GLY A 1 204 ? -15.366 -10.006 7.178 1.00 70.00 204 GLY A N 1
ATOM 1574 C CA . GLY A 1 204 ? -15.949 -9.392 8.380 1.00 70.00 204 GLY A CA 1
ATOM 1575 C C . GLY A 1 204 ? -15.055 -9.394 9.627 1.00 70.00 204 GLY A C 1
ATOM 1576 O O . GLY A 1 204 ? -15.528 -9.045 10.700 1.00 70.00 204 GLY A O 1
ATOM 1577 N N . GLY A 1 205 ? -13.775 -9.764 9.509 1.00 77.25 205 GLY A N 1
ATOM 1578 C CA . GLY A 1 205 ? -12.810 -9.640 10.610 1.00 77.25 205 GLY A CA 1
ATOM 1579 C C . GLY A 1 205 ? -11.340 -9.721 10.194 1.00 77.25 205 GLY A C 1
ATOM 1580 O O . GLY A 1 205 ? -10.475 -9.231 10.915 1.00 77.25 205 GLY A O 1
ATOM 1581 N N . SER A 1 206 ? -11.030 -10.295 9.028 1.00 90.06 206 SER A N 1
ATOM 1582 C CA . SER A 1 206 ? -9.669 -10.267 8.491 1.00 90.06 206 SER A CA 1
ATOM 1583 C C . SER A 1 206 ? -9.358 -8.914 7.861 1.00 90.06 206 SER A C 1
ATOM 1585 O O . SER A 1 206 ? -10.164 -8.396 7.085 1.00 90.06 206 SER A O 1
ATOM 1587 N N . TRP A 1 207 ? -8.170 -8.380 8.133 1.00 92.25 207 TRP A N 1
ATOM 1588 C CA . TRP A 1 207 ? -7.714 -7.089 7.613 1.00 92.25 207 TRP A CA 1
ATOM 1589 C C . TRP A 1 207 ? -6.424 -7.235 6.795 1.00 92.25 207 TRP A C 1
ATOM 1591 O O . TRP A 1 207 ? -5.621 -8.140 7.052 1.00 92.25 207 TRP A O 1
ATOM 1601 N N . ALA A 1 208 ? -6.227 -6.393 5.777 1.00 93.50 208 ALA A N 1
ATOM 1602 C CA . ALA A 1 208 ? -5.021 -6.422 4.952 1.00 93.50 208 ALA A CA 1
ATOM 1603 C C . ALA A 1 208 ? -3.850 -5.760 5.690 1.00 93.50 208 ALA A C 1
ATOM 1605 O O . ALA A 1 208 ? -3.677 -4.543 5.662 1.00 93.50 208 ALA A O 1
ATOM 1606 N N . LYS A 1 209 ? -3.017 -6.589 6.324 1.00 94.44 209 LYS A N 1
ATOM 1607 C CA . LYS A 1 209 ? -1.829 -6.134 7.055 1.00 94.44 209 LYS A CA 1
ATOM 1608 C C . LYS A 1 209 ? -0.676 -5.765 6.133 1.00 94.44 209 LYS A C 1
ATOM 1610 O O . LYS A 1 209 ? 0.106 -4.879 6.443 1.00 94.44 209 LYS A O 1
ATOM 1615 N N . GLY A 1 210 ? -0.540 -6.433 4.994 1.00 94.44 210 GLY A N 1
ATOM 1616 C CA . GLY A 1 210 ? 0.569 -6.158 4.090 1.00 94.44 210 GLY A CA 1
ATOM 1617 C C . GLY A 1 210 ? 0.424 -6.844 2.749 1.00 94.44 210 GLY A C 1
ATOM 1618 O O . GLY A 1 210 ? -0.549 -7.547 2.480 1.00 94.44 210 GLY A O 1
ATOM 1619 N N . GLY A 1 211 ? 1.420 -6.667 1.897 1.00 95.75 211 GLY A N 1
ATOM 1620 C CA . GLY A 1 211 ? 1.401 -7.214 0.551 1.00 95.75 211 GLY A CA 1
ATOM 1621 C C . GLY A 1 211 ? 2.661 -6.879 -0.221 1.00 95.75 211 GLY A C 1
ATOM 1622 O O . GLY A 1 211 ? 3.612 -6.319 0.330 1.00 95.75 211 GLY A O 1
ATOM 1623 N N . TYR A 1 212 ? 2.668 -7.275 -1.487 1.00 95.75 212 TYR A N 1
ATOM 1624 C CA . TYR A 1 212 ? 3.737 -6.931 -2.411 1.00 95.75 212 TYR A CA 1
ATOM 1625 C C . TYR A 1 212 ? 3.252 -6.814 -3.857 1.00 95.75 212 TYR A C 1
ATOM 1627 O O . TYR A 1 212 ? 2.184 -7.318 -4.220 1.00 95.75 212 TYR A O 1
ATOM 1635 N N . MET A 1 213 ? 4.091 -6.194 -4.685 1.00 95.19 213 MET A N 1
ATOM 1636 C CA . MET A 1 213 ? 4.011 -6.119 -6.137 1.00 95.19 213 MET A CA 1
ATOM 1637 C C . MET A 1 213 ? 5.369 -6.460 -6.764 1.00 95.19 213 MET A C 1
ATOM 1639 O O . MET A 1 213 ? 6.399 -5.915 -6.371 1.00 95.19 213 MET A O 1
ATOM 1643 N N . TYR A 1 214 ? 5.345 -7.306 -7.792 1.00 95.31 214 TYR A N 1
ATOM 1644 C CA . TYR A 1 214 ? 6.399 -7.421 -8.794 1.00 95.31 214 TYR A CA 1
ATOM 1645 C C . TYR A 1 214 ? 6.034 -6.547 -9.987 1.00 95.31 214 TYR A C 1
ATOM 1647 O O . TYR A 1 214 ? 5.022 -6.794 -10.654 1.00 95.31 214 TYR A O 1
ATOM 1655 N N . VAL A 1 215 ? 6.857 -5.534 -10.251 1.00 94.56 215 VAL A N 1
ATOM 1656 C CA . VAL A 1 215 ? 6.656 -4.565 -11.334 1.00 94.56 215 VAL A CA 1
ATOM 1657 C C . VAL A 1 215 ? 7.798 -4.686 -12.342 1.00 94.56 215 VAL A C 1
ATOM 1659 O O . VAL A 1 215 ? 8.809 -3.991 -12.229 1.00 94.56 215 VAL A O 1
ATOM 1662 N N . PRO A 1 216 ? 7.675 -5.606 -13.311 1.00 94.25 216 PRO A N 1
ATOM 1663 C CA . PRO A 1 216 ? 8.595 -5.702 -14.434 1.00 94.25 216 PRO A CA 1
ATOM 1664 C C . PRO A 1 216 ? 8.324 -4.603 -15.471 1.00 94.25 216 PRO A C 1
ATOM 1666 O O . PRO A 1 216 ? 7.185 -4.349 -15.881 1.00 94.25 216 PRO A O 1
ATOM 1669 N N . ILE A 1 217 ? 9.403 -3.988 -15.938 1.00 94.12 217 ILE A N 1
ATOM 1670 C CA . ILE A 1 217 ? 9.417 -3.025 -17.037 1.00 94.12 217 ILE A CA 1
ATOM 1671 C C . ILE A 1 217 ? 10.438 -3.459 -18.087 1.00 94.12 217 ILE A C 1
ATOM 1673 O O . ILE A 1 217 ? 11.418 -4.138 -17.781 1.00 94.12 217 ILE A O 1
ATOM 1677 N N . GLN A 1 218 ? 10.222 -3.038 -19.327 1.00 94.00 218 GLN A N 1
ATOM 1678 C CA . GLN A 1 218 ? 11.108 -3.326 -20.457 1.00 94.00 218 GLN A CA 1
ATOM 1679 C C . GLN A 1 218 ? 11.125 -2.155 -21.450 1.00 94.00 218 GLN A C 1
ATOM 1681 O O . GLN A 1 218 ? 10.186 -1.346 -21.436 1.00 94.00 218 GLN A O 1
ATOM 1686 N N . PRO A 1 219 ? 12.118 -2.066 -22.355 1.00 93.06 219 PRO A N 1
ATOM 1687 C CA . PRO A 1 219 ? 12.095 -1.112 -23.459 1.00 93.06 219 PRO A CA 1
ATOM 1688 C C . PRO A 1 219 ? 10.787 -1.210 -24.256 1.00 93.06 219 PRO A C 1
ATOM 1690 O O . PRO A 1 219 ? 10.311 -2.302 -24.595 1.00 93.06 219 PRO A O 1
ATOM 1693 N N . ALA A 1 220 ? 10.169 -0.066 -24.557 1.00 90.31 220 ALA A N 1
ATOM 1694 C CA . ALA A 1 220 ? 8.868 -0.034 -25.224 1.00 90.31 220 ALA A CA 1
ATOM 1695 C C . ALA A 1 220 ? 8.937 -0.637 -26.637 1.00 90.31 220 ALA A C 1
ATOM 1697 O O . ALA A 1 220 ? 8.062 -1.429 -27.012 1.00 90.31 220 ALA A O 1
ATOM 1698 N N . ALA A 1 221 ? 10.015 -0.318 -27.361 1.00 87.88 221 ALA A N 1
ATOM 1699 C CA . ALA A 1 221 ? 10.337 -0.842 -28.687 1.00 87.88 221 ALA A CA 1
ATOM 1700 C C . ALA A 1 221 ? 10.838 -2.303 -28.671 1.00 87.88 221 ALA A C 1
ATOM 1702 O O . ALA A 1 221 ? 10.960 -2.914 -29.729 1.00 87.88 221 ALA A O 1
ATOM 1703 N N . GLY A 1 222 ? 11.076 -2.881 -27.486 1.00 85.94 222 GLY A N 1
ATOM 1704 C CA . GLY A 1 222 ? 11.829 -4.127 -27.327 1.00 85.94 222 GLY A CA 1
ATOM 1705 C C . GLY A 1 222 ? 13.339 -3.911 -27.473 1.00 85.94 222 GLY A C 1
ATOM 1706 O O . GLY A 1 222 ? 13.775 -2.817 -27.813 1.00 85.94 222 GLY A O 1
ATOM 1707 N N . GLY A 1 223 ? 14.131 -4.954 -27.209 1.00 88.81 223 GLY A N 1
ATOM 1708 C CA . GLY A 1 223 ? 15.594 -4.902 -27.299 1.00 88.81 223 GLY A CA 1
ATOM 1709 C C . GLY A 1 223 ? 16.308 -5.034 -25.951 1.00 88.81 223 GLY A C 1
ATO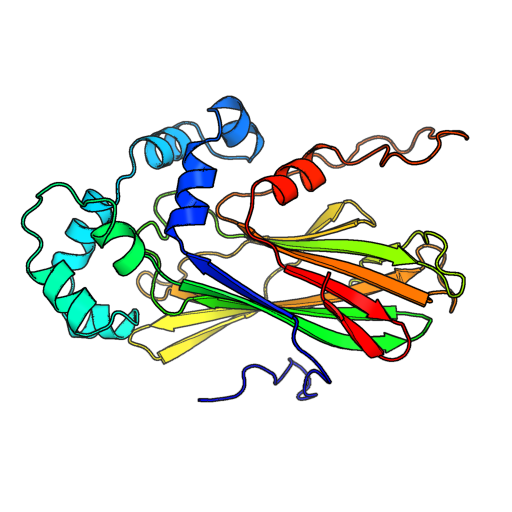M 1710 O O . GLY A 1 223 ? 15.696 -5.402 -24.949 1.00 88.81 223 GLY A O 1
ATOM 1711 N N . ASN A 1 224 ? 17.617 -4.765 -25.979 1.00 91.94 224 ASN A N 1
ATOM 1712 C CA . ASN A 1 224 ? 18.564 -4.959 -24.873 1.00 91.94 224 ASN A CA 1
ATOM 1713 C C . ASN A 1 224 ? 19.311 -3.653 -24.535 1.00 91.94 224 ASN A C 1
ATOM 1715 O O . ASN A 1 224 ? 20.524 -3.653 -24.331 1.00 91.94 224 ASN A O 1
ATOM 1719 N N . ASP A 1 225 ? 18.599 -2.532 -24.556 1.00 91.62 225 ASP A N 1
ATOM 1720 C CA . ASP A 1 225 ? 19.110 -1.172 -24.369 1.00 91.62 225 ASP A CA 1
ATOM 1721 C C . ASP A 1 225 ? 18.634 -0.535 -23.054 1.00 91.62 225 ASP A C 1
ATOM 1723 O O . ASP A 1 225 ? 18.712 0.676 -22.888 1.00 91.62 225 ASP A O 1
ATOM 1727 N N . LEU A 1 226 ? 18.144 -1.320 -22.092 1.00 93.81 226 LEU A N 1
ATOM 1728 C CA . LEU A 1 226 ? 17.793 -0.815 -20.768 1.00 93.81 226 LEU A CA 1
ATOM 1729 C C . LEU A 1 226 ? 19.062 -0.674 -19.919 1.00 93.81 226 LEU A C 1
ATOM 1731 O O . LEU A 1 226 ? 19.666 -1.667 -19.526 1.00 93.81 226 LEU A O 1
ATOM 1735 N N . GLY A 1 227 ? 19.456 0.558 -19.603 1.00 92.50 227 GLY A N 1
ATOM 1736 C CA . GLY A 1 227 ? 20.502 0.835 -18.615 1.00 92.50 227 GLY A CA 1
ATOM 1737 C C . GLY A 1 227 ? 19.995 0.661 -17.183 1.00 92.50 227 GLY A C 1
ATOM 1738 O O . GLY A 1 227 ? 20.731 0.174 -16.324 1.00 92.50 227 GLY A O 1
ATOM 1739 N N . GLY A 1 228 ? 18.725 0.991 -16.941 1.00 93.38 228 GLY A N 1
ATOM 1740 C CA . GLY A 1 228 ? 18.049 0.860 -15.653 1.00 93.38 228 GLY A CA 1
ATOM 1741 C C . GLY A 1 228 ? 16.756 1.672 -15.595 1.00 93.38 228 GLY A C 1
ATOM 1742 O O . GLY A 1 228 ? 16.243 2.127 -16.622 1.00 93.38 228 GLY A O 1
ATOM 1743 N N . ALA A 1 229 ? 16.222 1.859 -14.391 1.00 92.31 229 ALA A N 1
ATOM 1744 C CA . ALA A 1 229 ? 15.119 2.778 -14.145 1.00 92.31 229 ALA A CA 1
ATOM 1745 C C . ALA A 1 229 ? 15.141 3.355 -12.733 1.00 92.31 229 ALA A C 1
ATOM 1747 O O . ALA A 1 229 ? 15.546 2.695 -11.775 1.00 92.31 229 ALA A O 1
ATOM 1748 N N . THR A 1 230 ? 14.642 4.579 -12.615 1.00 91.19 230 THR A N 1
ATOM 1749 C CA . THR A 1 230 ? 14.237 5.150 -11.333 1.00 91.19 230 THR A CA 1
ATOM 1750 C C . THR A 1 230 ? 12.809 4.713 -11.058 1.00 91.19 230 THR A C 1
ATOM 1752 O O . THR A 1 230 ? 11.949 4.897 -11.916 1.00 91.19 230 THR A O 1
ATOM 1755 N N . PHE A 1 231 ? 12.558 4.156 -9.880 1.00 90.06 231 PHE A N 1
ATOM 1756 C CA . PHE A 1 231 ? 11.232 3.804 -9.388 1.00 90.06 231 PHE A CA 1
ATOM 1757 C C . PHE A 1 231 ? 10.853 4.698 -8.211 1.00 90.06 231 PHE A C 1
ATOM 1759 O O . PHE A 1 231 ? 11.705 4.990 -7.370 1.00 90.06 231 PHE A O 1
ATOM 1766 N N . SER A 1 232 ? 9.572 5.041 -8.105 1.00 88.62 232 SER A N 1
ATOM 1767 C CA . SER A 1 232 ? 8.966 5.531 -6.863 1.00 88.62 232 SER A CA 1
ATOM 1768 C C . SER A 1 232 ? 7.752 4.676 -6.533 1.00 88.62 232 SER A C 1
ATOM 1770 O O . SER A 1 232 ? 6.942 4.378 -7.410 1.00 88.62 232 SER A O 1
ATOM 1772 N N . ALA A 1 233 ? 7.600 4.291 -5.271 1.00 89.44 233 ALA A N 1
ATOM 1773 C CA . ALA A 1 233 ? 6.450 3.531 -4.798 1.00 89.44 233 ALA A CA 1
ATOM 1774 C C . ALA A 1 233 ? 5.791 4.203 -3.596 1.00 89.44 233 ALA A C 1
ATOM 1776 O O . ALA A 1 233 ? 6.476 4.797 -2.758 1.00 89.44 233 ALA A O 1
ATOM 1777 N N . ALA A 1 234 ? 4.468 4.079 -3.515 1.00 87.31 234 ALA A N 1
ATOM 1778 C CA . ALA A 1 234 ? 3.652 4.684 -2.471 1.00 87.31 234 ALA A CA 1
ATOM 1779 C C . ALA A 1 234 ? 2.455 3.796 -2.105 1.00 87.31 234 ALA A C 1
ATOM 1781 O O . ALA A 1 234 ? 1.910 3.078 -2.950 1.00 87.31 234 ALA A O 1
ATOM 1782 N N . TYR A 1 235 ? 2.033 3.903 -0.846 1.00 88.50 235 TYR A N 1
ATOM 1783 C CA . TYR A 1 235 ? 0.756 3.390 -0.355 1.00 88.50 235 TYR A CA 1
ATOM 1784 C C . TYR A 1 235 ? -0.168 4.577 -0.098 1.00 88.50 235 TYR A C 1
ATOM 1786 O O . TYR A 1 235 ? 0.254 5.570 0.492 1.00 88.50 235 TYR A O 1
ATOM 1794 N N . LEU A 1 236 ? -1.416 4.482 -0.541 1.00 82.94 236 LEU A N 1
ATOM 1795 C CA . LEU A 1 236 ? -2.351 5.598 -0.632 1.00 82.94 236 LEU A CA 1
ATOM 1796 C C . LEU A 1 236 ? -3.727 5.195 -0.099 1.00 82.94 236 LEU A C 1
ATOM 1798 O O . LEU A 1 236 ? -4.105 4.031 -0.186 1.00 82.94 236 LEU A O 1
ATOM 1802 N N . TYR A 1 237 ? -4.493 6.174 0.385 1.00 80.06 237 TYR A N 1
ATOM 1803 C CA . TYR A 1 237 ? -5.840 5.982 0.938 1.00 80.06 237 TYR A CA 1
ATOM 1804 C C . TYR A 1 237 ? -6.994 6.243 -0.030 1.00 80.06 237 TYR A C 1
ATOM 1806 O O . TYR A 1 237 ? -8.146 6.199 0.403 1.00 80.06 237 TYR A O 1
ATOM 1814 N N . HIS A 1 238 ? -6.720 6.464 -1.320 1.00 70.94 238 HIS A N 1
ATOM 1815 C CA . HIS A 1 238 ? -7.747 6.755 -2.317 1.00 70.94 238 HIS A CA 1
ATOM 1816 C C . HIS A 1 238 ? -7.653 5.915 -3.587 1.00 70.94 238 HIS A C 1
ATOM 1818 O O . HIS A 1 238 ? -6.573 5.524 -4.033 1.00 70.94 238 HIS A O 1
ATOM 1824 N N . LEU A 1 239 ? -8.816 5.716 -4.220 1.00 53.56 239 LEU A N 1
ATOM 1825 C CA . LEU A 1 239 ? -8.899 5.082 -5.527 1.00 53.56 239 LEU A CA 1
ATOM 1826 C C . LEU A 1 239 ? -8.218 5.968 -6.581 1.00 53.56 239 LEU A C 1
ATOM 1828 O O . LEU A 1 239 ? -8.243 7.199 -6.529 1.00 53.56 239 LEU A O 1
ATOM 1832 N N . TYR A 1 240 ? -7.586 5.310 -7.542 1.00 51.72 240 TYR A N 1
ATOM 1833 C CA . TYR A 1 240 ? -7.042 5.937 -8.733 1.00 51.72 240 TYR A CA 1
ATOM 1834 C C . TYR A 1 240 ? -7.999 5.656 -9.890 1.00 51.72 240 TYR A C 1
ATOM 1836 O O . TYR A 1 240 ? -8.271 4.489 -10.180 1.00 51.72 240 TYR A O 1
ATOM 1844 N N . PRO A 1 241 ? -8.514 6.694 -10.558 1.00 47.47 241 PRO A N 1
ATOM 1845 C CA . PRO A 1 241 ? -8.600 6.592 -12.005 1.00 47.47 241 PRO A CA 1
ATOM 1846 C C . PRO A 1 241 ? -8.030 7.849 -12.666 1.00 47.47 241 PRO A C 1
ATOM 1848 O O . PRO A 1 241 ? -8.629 8.920 -12.616 1.00 47.47 241 PRO A O 1
ATOM 1851 N N . LEU A 1 242 ? -6.920 7.707 -13.394 1.00 44.16 242 LEU A N 1
ATOM 1852 C CA . LEU A 1 242 ? -6.780 8.517 -14.598 1.00 44.16 242 LEU A CA 1
ATOM 1853 C C . LEU A 1 242 ? -7.813 7.994 -15.585 1.00 44.16 242 LEU A C 1
ATOM 1855 O O . LEU A 1 242 ? -7.858 6.792 -15.858 1.00 44.16 242 LEU A O 1
ATOM 1859 N N . LYS A 1 243 ? -8.616 8.890 -16.162 1.00 33.56 243 LYS A N 1
ATOM 1860 C CA . LYS A 1 243 ? -9.139 8.616 -17.500 1.00 33.56 243 LYS A CA 1
ATOM 1861 C C . LYS A 1 243 ? -7.947 8.154 -18.353 1.00 33.56 243 LYS A C 1
ATOM 1863 O O . LYS A 1 243 ? -6.913 8.821 -18.297 1.00 33.56 243 LYS A O 1
ATOM 1868 N N . PRO A 1 244 ? -8.046 7.045 -19.106 1.00 32.28 244 PRO A N 1
ATOM 1869 C CA . PRO A 1 244 ? -7.050 6.790 -20.134 1.00 32.28 244 PRO A CA 1
ATOM 1870 C C . PRO A 1 244 ? -6.983 8.045 -21.007 1.00 32.28 244 PRO A C 1
ATOM 1872 O O . PRO A 1 244 ? -8.036 8.609 -21.316 1.00 32.28 244 PRO A O 1
ATOM 1875 N N . ASP A 1 245 ? -5.781 8.497 -21.370 1.00 34.53 245 ASP A N 1
ATOM 1876 C CA . ASP A 1 245 ? -5.637 9.447 -22.471 1.00 34.53 245 ASP A CA 1
ATOM 1877 C C . ASP A 1 245 ? -6.271 8.782 -23.696 1.00 34.53 245 ASP A C 1
ATOM 1879 O O . ASP A 1 245 ? -5.688 7.921 -24.358 1.00 34.53 245 ASP A O 1
ATOM 1883 N N . VAL A 1 246 ? -7.527 9.131 -23.956 1.00 35.69 246 VAL A N 1
ATOM 1884 C CA . VAL A 1 246 ? -8.136 8.947 -25.259 1.00 35.69 246 VAL A CA 1
ATOM 1885 C C . VAL A 1 246 ? -7.599 10.107 -26.077 1.00 35.69 246 VAL A C 1
ATOM 1887 O O . VAL A 1 246 ? -8.183 11.180 -26.067 1.00 35.69 246 VAL A O 1
ATOM 1890 N N . ASP A 1 247 ? -6.409 9.927 -26.648 1.00 32.50 247 ASP A N 1
ATOM 1891 C CA . ASP A 1 247 ? -6.182 10.208 -28.064 1.00 32.50 247 ASP A CA 1
ATOM 1892 C C . ASP A 1 247 ? -4.749 9.872 -28.481 1.00 32.50 247 ASP A C 1
ATOM 1894 O O . ASP A 1 247 ? -3.766 10.532 -28.149 1.00 32.50 247 ASP A O 1
ATOM 1898 N N . GLY A 1 248 ? -4.645 8.832 -29.307 1.00 34.31 248 GLY A N 1
ATOM 1899 C CA . GLY A 1 248 ? -3.462 8.517 -30.096 1.00 34.31 248 GLY A CA 1
ATOM 1900 C C . GLY A 1 248 ? -3.266 9.479 -31.271 1.00 34.31 248 GLY A C 1
ATOM 1901 O O . GLY A 1 248 ? -3.055 9.019 -32.392 1.00 34.31 248 GLY A O 1
ATOM 1902 N N . SER A 1 249 ? -3.311 10.795 -31.052 1.00 29.42 249 SER A N 1
ATOM 1903 C CA . SER A 1 249 ? -2.997 11.775 -32.096 1.00 29.42 249 SER A CA 1
ATOM 1904 C C . SER A 1 249 ? -2.058 12.876 -31.606 1.00 29.42 249 SER A C 1
ATOM 1906 O O . SER A 1 249 ? -2.416 13.717 -30.790 1.00 29.42 249 SER A O 1
ATOM 1908 N N . SER A 1 250 ? -0.860 12.861 -32.198 1.00 31.86 250 SER A N 1
ATOM 1909 C CA . SER A 1 250 ? 0.151 13.924 -32.265 1.00 31.86 250 SER A CA 1
ATOM 1910 C C . SER A 1 250 ? 0.744 14.449 -30.951 1.00 31.86 250 SER A C 1
ATOM 1912 O O . SER A 1 250 ? 0.253 15.410 -30.374 1.00 31.86 250 SER A O 1
ATOM 1914 N N . ILE A 1 251 ? 1.939 13.957 -30.605 1.00 32.88 251 ILE A N 1
ATOM 1915 C CA . ILE A 1 251 ? 2.967 14.822 -30.010 1.00 32.88 251 ILE A CA 1
ATOM 1916 C C . ILE A 1 251 ? 4.138 14.851 -30.986 1.00 32.88 251 ILE A C 1
ATOM 1918 O O . ILE A 1 251 ? 4.997 13.969 -31.017 1.00 32.88 251 ILE A O 1
ATOM 1922 N N . GLY A 1 252 ? 4.083 15.855 -31.860 1.00 24.30 252 GLY A N 1
ATOM 1923 C CA . GLY A 1 252 ? 5.208 16.290 -32.665 1.00 24.30 252 GLY A CA 1
ATOM 1924 C C . GLY A 1 252 ? 6.271 16.939 -31.781 1.00 24.30 252 GLY A C 1
ATOM 1925 O O . GLY A 1 252 ? 5.972 17.590 -30.786 1.00 24.30 252 GLY A O 1
ATOM 1926 N N . SER A 1 253 ? 7.513 16.699 -32.180 1.00 30.12 253 SER A N 1
ATOM 1927 C CA . SER A 1 253 ? 8.763 17.373 -31.828 1.00 30.12 253 SER A CA 1
ATOM 1928 C C . SER A 1 253 ? 8.713 18.640 -30.952 1.00 30.12 253 SER A C 1
ATOM 1930 O O . SER A 1 253 ? 8.116 19.647 -31.330 1.00 30.12 253 SER A O 1
ATOM 1932 N N . THR A 1 254 ? 9.611 18.627 -29.959 1.00 26.86 254 THR A N 1
ATOM 1933 C CA . THR A 1 254 ? 10.291 19.767 -29.308 1.00 26.86 254 THR A CA 1
ATOM 1934 C C . THR A 1 254 ? 9.619 20.353 -28.066 1.00 26.86 254 THR A C 1
ATOM 1936 O O . THR A 1 254 ? 8.909 21.341 -28.176 1.00 26.86 254 THR A O 1
ATOM 1939 N N . VAL A 1 255 ? 9.976 19.854 -26.871 1.00 24.88 255 VAL A N 1
ATOM 1940 C CA . VAL A 1 255 ? 10.151 20.707 -25.677 1.00 24.88 255 VAL A CA 1
ATOM 1941 C C . VAL A 1 255 ? 11.241 20.124 -24.766 1.00 24.88 255 VAL A C 1
ATOM 1943 O O . VAL A 1 255 ? 11.213 18.951 -24.402 1.00 24.88 255 VAL A O 1
ATOM 1946 N N . ASN A 1 256 ? 12.210 20.971 -24.418 1.00 24.25 256 ASN A N 1
ATOM 1947 C CA . ASN A 1 256 ? 13.220 20.764 -23.384 1.00 24.25 256 ASN A CA 1
ATOM 1948 C C . ASN A 1 256 ? 12.594 20.424 -22.018 1.00 24.25 256 ASN A C 1
ATOM 1950 O O . ASN A 1 256 ? 11.698 21.129 -21.568 1.00 24.25 256 ASN A O 1
ATOM 1954 N N . GLY A 1 257 ? 13.153 19.430 -21.321 1.00 28.28 257 GLY A N 1
ATOM 1955 C CA . GLY A 1 257 ? 13.293 19.434 -19.855 1.00 28.28 257 GLY A CA 1
ATOM 1956 C C . GLY A 1 257 ? 12.039 19.557 -18.978 1.00 28.28 257 GLY A C 1
ATOM 1957 O O . GLY A 1 257 ? 12.167 19.970 -17.831 1.00 28.28 257 GLY A O 1
ATOM 1958 N N . GLY A 1 258 ? 10.852 19.203 -19.467 1.00 24.50 258 GLY A N 1
ATOM 1959 C CA . GLY A 1 258 ? 9.622 19.202 -18.678 1.00 24.50 258 GLY A CA 1
ATOM 1960 C C . GLY A 1 258 ? 8.726 18.049 -19.101 1.00 24.50 258 GLY A C 1
ATOM 1961 O O . GLY A 1 258 ? 8.448 17.889 -20.287 1.00 24.50 258 GLY A O 1
ATOM 1962 N N . PHE A 1 259 ? 8.314 17.231 -18.132 1.00 34.34 259 PHE A N 1
ATOM 1963 C CA . PHE A 1 259 ? 7.389 16.112 -18.296 1.00 34.34 259 PHE A CA 1
ATOM 1964 C C . PHE A 1 259 ? 6.070 16.597 -18.924 1.00 34.34 259 PHE A C 1
ATOM 1966 O O . PHE A 1 259 ? 5.173 17.078 -18.237 1.00 34.34 259 PHE A O 1
ATOM 1973 N N . ALA A 1 260 ? 5.954 16.505 -20.248 1.00 26.59 260 ALA A N 1
ATOM 1974 C CA . ALA A 1 260 ? 4.738 16.836 -20.976 1.00 26.59 260 ALA A CA 1
ATOM 1975 C C . ALA A 1 260 ? 3.909 15.558 -21.177 1.00 26.59 260 ALA A C 1
ATOM 1977 O O . ALA A 1 260 ? 4.209 14.748 -22.052 1.00 26.59 260 ALA A O 1
ATOM 1978 N N . GLY A 1 261 ? 2.880 15.390 -20.339 1.00 28.67 261 GLY A N 1
ATOM 1979 C CA . GLY A 1 261 ? 1.861 14.337 -20.451 1.00 28.67 261 GLY A CA 1
ATOM 1980 C C . GLY A 1 261 ? 1.791 13.413 -19.232 1.00 28.67 261 GLY A C 1
ATOM 1981 O O . GLY A 1 261 ? 2.282 12.290 -19.279 1.00 28.67 261 GLY A O 1
ATOM 1982 N N . GLY A 1 262 ? 1.196 13.880 -18.126 1.00 34.50 262 GLY A N 1
ATOM 1983 C CA . GLY A 1 262 ? 1.018 13.046 -16.923 1.00 34.50 262 GLY A CA 1
ATOM 1984 C C . GLY A 1 262 ? 0.628 13.763 -15.625 1.00 34.50 262 GLY A C 1
ATOM 1985 O O . GLY A 1 262 ? 0.897 13.244 -14.543 1.00 34.50 262 GLY A O 1
ATOM 1986 N N . LEU A 1 263 ? 0.011 14.948 -15.703 1.00 34.97 263 LEU A N 1
ATOM 1987 C CA . LEU A 1 263 ? -0.211 15.824 -14.543 1.00 34.97 263 LEU A CA 1
ATOM 1988 C C . LEU A 1 263 ? -0.919 15.181 -13.325 1.00 34.97 263 LEU A C 1
ATOM 1990 O O . LEU A 1 263 ? -0.528 15.516 -12.209 1.00 34.97 263 LEU A O 1
ATOM 1994 N N . PRO A 1 264 ? -1.887 14.244 -13.440 1.00 46.09 264 PRO A N 1
ATOM 1995 C CA . PRO A 1 264 ? -2.588 13.772 -12.240 1.00 46.09 264 PRO A CA 1
ATOM 1996 C C . PRO A 1 264 ? -1.889 12.610 -11.513 1.00 46.09 264 PRO A C 1
ATOM 1998 O O . PRO A 1 264 ? -2.219 12.340 -10.361 1.00 46.09 264 PRO A O 1
ATOM 2001 N N . PHE A 1 265 ? -0.919 11.918 -12.133 1.00 43.62 265 PHE A N 1
ATOM 2002 C CA . PHE A 1 265 ? -0.120 10.890 -11.440 1.00 43.62 265 PHE A CA 1
ATOM 2003 C C . PHE A 1 265 ? 0.992 11.529 -10.606 1.00 43.62 265 PHE A C 1
ATOM 2005 O O . PHE A 1 265 ? 1.108 11.261 -9.412 1.00 43.62 265 PHE A O 1
ATOM 2012 N N . GLN A 1 266 ? 1.742 12.444 -11.220 1.00 45.72 266 GLN A N 1
ATOM 2013 C CA . GLN A 1 266 ? 2.870 13.119 -10.584 1.00 45.72 266 GLN A CA 1
ATOM 2014 C C . GLN A 1 266 ? 2.419 13.983 -9.392 1.00 45.72 266 GLN A C 1
ATOM 2016 O O . GLN A 1 266 ? 2.980 13.864 -8.306 1.00 45.72 266 GLN A O 1
ATOM 2021 N N . ALA A 1 267 ? 1.324 14.741 -9.539 1.00 44.94 267 ALA A N 1
ATOM 2022 C CA . ALA A 1 267 ? 0.761 15.554 -8.455 1.00 44.94 267 ALA A CA 1
ATOM 2023 C C . ALA A 1 267 ? 0.209 14.718 -7.280 1.00 44.94 267 ALA A C 1
ATOM 2025 O O . ALA A 1 267 ? 0.226 15.163 -6.131 1.00 44.94 267 ALA A O 1
ATOM 2026 N N . ALA A 1 268 ? -0.271 13.494 -7.539 1.00 50.12 268 ALA A N 1
ATOM 2027 C CA . ALA A 1 268 ? -0.690 12.580 -6.476 1.00 50.12 268 ALA A CA 1
ATOM 2028 C C . ALA A 1 268 ? 0.519 12.043 -5.696 1.00 50.12 268 ALA A C 1
ATOM 2030 O O . ALA A 1 268 ? 0.453 11.959 -4.474 1.00 50.12 268 ALA A O 1
ATOM 2031 N N . PHE A 1 269 ? 1.633 11.760 -6.380 1.00 53.12 269 PHE A N 1
ATOM 2032 C CA . PHE A 1 269 ? 2.891 11.332 -5.759 1.00 53.12 269 PHE A CA 1
ATOM 2033 C C . PHE A 1 269 ? 3.624 12.453 -5.006 1.00 53.12 269 PHE A C 1
ATOM 2035 O O . PHE A 1 269 ? 4.486 12.158 -4.181 1.00 53.12 269 PHE A O 1
ATOM 2042 N N . GLU A 1 270 ? 3.323 13.725 -5.269 1.00 50.84 270 GLU A N 1
ATOM 2043 C CA . GLU A 1 270 ? 3.972 14.879 -4.626 1.00 50.84 270 GLU A CA 1
ATOM 2044 C C . GLU A 1 270 ? 3.519 15.133 -3.182 1.00 50.84 270 GLU A C 1
ATOM 2046 O O . GLU A 1 270 ? 4.305 15.644 -2.388 1.00 50.84 270 GLU A O 1
ATOM 2051 N N . ARG A 1 271 ? 2.278 14.777 -2.824 1.00 55.97 271 ARG A N 1
ATOM 2052 C CA . ARG A 1 271 ? 1.700 15.060 -1.491 1.00 55.97 271 ARG A CA 1
ATOM 2053 C C . ARG A 1 271 ? 1.680 13.844 -0.563 1.00 55.97 271 ARG A C 1
ATOM 2055 O O . ARG A 1 271 ? 1.071 13.899 0.501 1.00 55.97 271 ARG A O 1
ATOM 2062 N N . VAL A 1 272 ? 2.301 12.741 -0.972 1.00 66.00 272 VAL A N 1
ATOM 2063 C CA . VAL A 1 272 ? 2.155 11.437 -0.317 1.00 66.00 272 VAL A CA 1
ATOM 2064 C C . VAL A 1 272 ? 3.497 10.829 0.023 1.00 66.00 272 VAL A C 1
ATOM 2066 O O . VAL A 1 272 ? 4.511 11.045 -0.645 1.00 66.00 272 VAL A O 1
ATOM 2069 N N . THR A 1 273 ? 3.473 10.018 1.066 1.00 66.69 273 THR A N 1
ATOM 2070 C CA . THR A 1 273 ? 4.631 9.270 1.502 1.00 66.69 273 THR A CA 1
ATOM 2071 C C . THR A 1 273 ? 5.055 8.261 0.441 1.00 66.69 273 THR A C 1
ATOM 2073 O O . THR A 1 273 ? 4.314 7.337 0.096 1.00 66.69 273 THR A O 1
ATOM 2076 N N . ARG A 1 274 ? 6.277 8.428 -0.067 1.00 77.69 274 ARG A N 1
ATOM 2077 C CA . ARG A 1 274 ? 6.862 7.562 -1.090 1.00 77.69 274 ARG A CA 1
ATOM 2078 C C . ARG A 1 274 ? 8.287 7.175 -0.745 1.00 77.69 274 ARG A C 1
ATOM 2080 O O . ARG A 1 274 ? 8.982 7.865 0.000 1.00 77.69 274 ARG A O 1
ATOM 2087 N N . THR A 1 275 ? 8.741 6.087 -1.344 1.00 82.75 275 THR A N 1
ATOM 2088 C CA . THR A 1 275 ? 10.156 5.732 -1.364 1.00 82.75 275 THR A CA 1
ATOM 2089 C C . THR A 1 275 ? 10.604 5.561 -2.807 1.00 82.75 275 THR A C 1
ATOM 2091 O O . THR A 1 275 ? 9.847 5.038 -3.630 1.00 82.75 275 THR A O 1
ATOM 2094 N N . SER A 1 276 ? 11.817 6.013 -3.111 1.00 85.81 276 SER A N 1
ATOM 2095 C CA . SER A 1 276 ? 12.351 6.019 -4.468 1.00 85.81 276 SER A CA 1
ATOM 2096 C C . SER A 1 276 ? 13.738 5.392 -4.515 1.00 85.81 276 SER A C 1
ATOM 2098 O O . SER A 1 276 ? 14.515 5.458 -3.558 1.00 85.81 276 SER A O 1
ATOM 2100 N N . ALA A 1 277 ? 14.038 4.749 -5.638 1.00 86.12 277 ALA A N 1
ATOM 2101 C CA . ALA A 1 277 ? 15.324 4.117 -5.872 1.00 86.12 277 ALA A CA 1
ATOM 2102 C C . ALA A 1 277 ? 15.648 4.019 -7.362 1.00 86.12 277 ALA A C 1
ATOM 2104 O O . ALA A 1 277 ? 14.760 3.817 -8.189 1.00 86.12 277 ALA A O 1
ATOM 2105 N N . VAL A 1 278 ? 16.932 4.093 -7.694 1.00 88.19 278 VAL A N 1
ATOM 2106 C CA . VAL A 1 278 ? 17.455 3.706 -9.004 1.00 88.19 278 VAL A CA 1
ATOM 2107 C C . VAL A 1 278 ? 17.806 2.230 -8.960 1.00 88.19 278 VAL A C 1
ATOM 2109 O O . VAL A 1 278 ? 18.522 1.806 -8.059 1.00 88.19 278 VAL A O 1
ATOM 2112 N N . ILE A 1 279 ? 17.338 1.461 -9.941 1.00 89.00 279 ILE A N 1
ATOM 2113 C CA . ILE A 1 279 ? 17.780 0.087 -10.193 1.00 89.00 279 ILE A CA 1
ATOM 2114 C C . ILE A 1 279 ? 18.475 0.060 -11.549 1.00 89.00 279 ILE A C 1
ATOM 2116 O O . ILE A 1 279 ? 17.878 0.431 -12.563 1.00 89.00 279 ILE A O 1
ATOM 2120 N N . ARG A 1 280 ? 19.727 -0.392 -11.581 1.00 89.06 280 ARG A N 1
ATOM 2121 C CA . ARG A 1 280 ? 20.484 -0.569 -12.823 1.00 89.06 280 ARG A CA 1
ATOM 2122 C C . ARG A 1 280 ? 20.327 -1.987 -13.360 1.00 89.06 280 ARG A C 1
ATOM 2124 O O . ARG A 1 280 ? 20.011 -2.928 -12.635 1.00 89.06 280 ARG A O 1
ATOM 2131 N N . SER A 1 281 ? 20.551 -2.132 -14.659 1.00 88.38 281 SER A N 1
ATOM 2132 C CA . SER A 1 281 ? 20.481 -3.409 -15.382 1.00 88.38 281 SER A CA 1
ATOM 2133 C C . SER A 1 281 ? 21.496 -4.456 -14.910 1.00 88.38 281 SER A C 1
ATOM 2135 O O . SER A 1 281 ? 21.306 -5.636 -15.189 1.00 88.38 281 SER A O 1
ATOM 2137 N N . ASP A 1 282 ? 22.532 -4.049 -14.172 1.00 84.50 282 ASP A N 1
ATOM 2138 C CA . ASP A 1 282 ? 23.499 -4.930 -13.504 1.00 84.50 282 ASP A CA 1
ATOM 2139 C C . ASP A 1 282 ? 23.020 -5.449 -12.131 1.00 84.50 282 ASP A C 1
ATOM 2141 O O . ASP A 1 282 ? 23.730 -6.210 -11.475 1.00 84.50 282 ASP A O 1
ATOM 2145 N N . GLY A 1 283 ? 21.821 -5.049 -11.693 1.00 82.62 283 GLY A N 1
ATOM 2146 C CA . GLY A 1 283 ? 21.231 -5.440 -10.414 1.00 82.62 283 GLY A CA 1
ATOM 2147 C C . GLY A 1 283 ? 21.609 -4.546 -9.235 1.00 82.62 283 GLY A C 1
ATOM 2148 O O . GLY A 1 283 ? 21.167 -4.814 -8.117 1.00 82.62 283 GLY A O 1
ATOM 2149 N N . THR A 1 284 ? 22.386 -3.481 -9.445 1.00 85.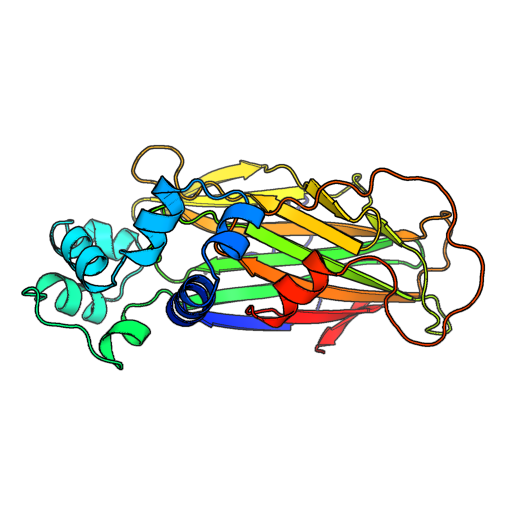75 284 THR A N 1
ATOM 2150 C CA . THR A 1 284 ? 22.675 -2.504 -8.387 1.00 85.75 284 THR A CA 1
ATOM 2151 C C . THR A 1 284 ? 21.465 -1.614 -8.105 1.00 85.75 284 THR A C 1
ATOM 2153 O O . THR A 1 284 ? 20.685 -1.290 -9.004 1.00 85.75 284 THR A O 1
ATOM 2156 N N . MET A 1 285 ? 21.303 -1.220 -6.838 1.00 85.12 285 MET A N 1
ATOM 2157 C CA . MET A 1 285 ? 20.220 -0.349 -6.389 1.00 85.12 285 MET A CA 1
ATOM 2158 C C . MET A 1 285 ? 20.733 0.748 -5.463 1.00 85.12 285 MET A C 1
ATOM 2160 O O . MET A 1 285 ? 21.488 0.479 -4.530 1.00 85.12 285 MET A O 1
ATOM 2164 N N . GLU A 1 286 ? 20.273 1.973 -5.699 1.00 85.69 286 GLU A N 1
ATOM 2165 C CA . GLU A 1 286 ? 20.628 3.172 -4.935 1.00 85.69 286 GLU A CA 1
ATOM 2166 C C . GLU A 1 286 ? 19.353 3.909 -4.520 1.00 85.69 286 GLU A C 1
ATOM 2168 O O . GLU A 1 286 ? 18.432 4.062 -5.321 1.00 85.69 286 GLU A O 1
ATOM 2173 N N . ARG A 1 287 ? 19.278 4.363 -3.265 1.00 79.75 287 ARG A N 1
ATOM 2174 C CA . ARG A 1 287 ? 18.162 5.195 -2.791 1.00 79.75 287 ARG A CA 1
ATOM 2175 C C . ARG A 1 287 ? 18.281 6.609 -3.372 1.00 79.75 287 ARG A C 1
ATOM 2177 O O . ARG A 1 287 ? 19.391 7.134 -3.439 1.00 79.75 287 ARG A O 1
ATOM 2184 N N . VAL A 1 288 ? 17.142 7.200 -3.740 1.00 73.25 288 VAL A N 1
ATOM 2185 C CA . VAL A 1 288 ? 17.015 8.589 -4.230 1.00 73.25 288 VAL A CA 1
ATOM 2186 C C . VAL A 1 288 ? 16.294 9.445 -3.202 1.00 73.25 288 VAL A C 1
ATOM 2188 O O . VAL A 1 288 ? 15.363 8.912 -2.551 1.00 73.25 288 VAL A O 1
#

pLDDT: mean 79.65, std 19.97, range [24.25, 96.81]